Protein AF-A0A1V9XSF6-F1 (afdb_monomer)

Radius of gyration: 33.0 Å; Cα contacts (8 Å, |Δi|>4): 216; chains: 1; bounding box: 80×41×89 Å

pLDDT: mean 77.79, std 16.82, range [29.89, 94.94]

Foldseek 3Di:
DQPAPPPPPDDPDDDDPVVVVVVVLVCLLVVHDDPDDDPDPVVVVVSVVSNVVSVVVVVVVVVVVVVVVPPPPLQQCAQALLSVLVDDQAAEEEEVVDPVLVCLVPDPDPSSVSNNVSCVVPVVRYDNDPVRQVVVLLVESYKYKFFPVVLVVVCVVDVQKDWHHDFPDWAADDDDDPPPDPCPVVVVVVVVVCCVVVVDPPRNTRTITIMHTSCNSVDD

Organism: NCBI:txid418985

InterPro domains:
  IPR001320 Ionotropic glutamate receptor, C-terminal [PF00060] (15-156)
  IPR001320 Ionotropic glutamate receptor, C-terminal [SM00079] (23-203)
  IPR015683 Ionotropic glutamate receptor [PTHR18966] (18-201)

Sequence (220 aa):
MCVCVRCASLEMETSSFAGNSFWFTIVTLMHQGCDLNPKATSTRMVGTIWWFFTLILISSYTANLAAFLTVERMITPIESVEDLADQSKIAYGTLDSGSTMTFFRDSKLELYQKMWRYMKNRPNVFVSTYEEGVEKVLQGNYAFLMESTMLDYKVQRDCNLTAVGGLLDNKGYGIGTPIGSPWRDKLSLAILDLQEKGKCLANALSDSVILASSSTSIKL

Nearest PDB structures (foldseek):
  7tnl-assembly1_A  TM=7.523E-01  e=6.286E-16  Rattus norvegicus
  7tnn-assembly1_C  TM=7.239E-01  e=2.063E-15  Rattus norvegicus
  9b67-assembly1_D  TM=6.549E-01  e=4.598E-16  Rattus norvegicus
  9b64-assembly1_A 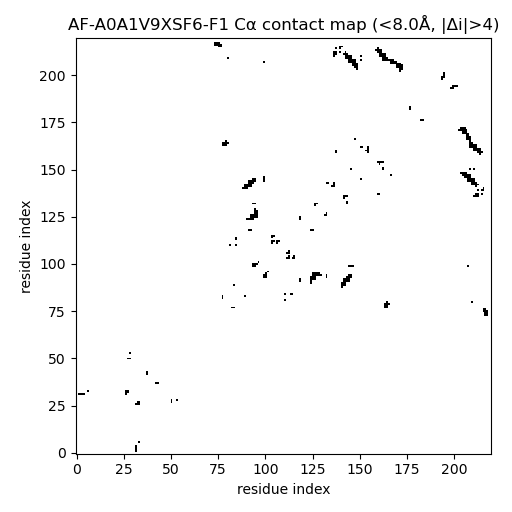 TM=5.970E-01  e=7.123E-16  Rattus norvegicus
  7oce-assembly1_C  TM=6.342E-01  e=4.952E-15  Rattus norvegicus

Mean predicted aligned error: 13.15 Å

Structure (mmCIF, N/CA/C/O backbone):
data_AF-A0A1V9XSF6-F1
#
_entry.id   AF-A0A1V9XSF6-F1
#
loop_
_atom_site.group_PDB
_atom_site.id
_atom_site.type_symbol
_atom_site.label_atom_id
_atom_site.label_alt_id
_atom_site.label_comp_id
_atom_site.label_asym_id
_atom_site.label_entity_id
_atom_site.label_seq_id
_atom_site.pdbx_PDB_ins_code
_atom_site.Cartn_x
_atom_site.Cartn_y
_atom_site.Cartn_z
_atom_site.occupancy
_atom_site.B_iso_or_equiv
_atom_site.auth_seq_id
_atom_site.auth_comp_id
_atom_site.auth_asym_id
_atom_site.auth_atom_id
_atom_site.pdbx_PDB_model_num
ATOM 1 N N . MET A 1 1 ? 22.949 21.170 -34.262 1.00 29.91 1 MET A N 1
ATOM 2 C CA . MET A 1 1 ? 24.372 21.305 -33.891 1.00 29.91 1 MET A CA 1
ATOM 3 C C . MET A 1 1 ? 25.142 20.282 -34.720 1.00 29.91 1 MET A C 1
ATOM 5 O O . MET A 1 1 ? 25.086 19.103 -34.407 1.00 29.91 1 MET A O 1
ATOM 9 N N . CYS A 1 2 ? 25.717 20.696 -35.856 1.00 29.89 2 CYS A N 1
ATOM 10 C CA . CYS A 1 2 ? 26.529 19.817 -36.705 1.00 29.89 2 CYS A CA 1
ATOM 11 C C . CYS A 1 2 ? 27.848 19.530 -35.990 1.00 29.89 2 CYS A C 1
ATOM 13 O O . CYS A 1 2 ? 28.664 20.437 -35.832 1.00 29.89 2 CYS A O 1
ATOM 15 N N . VAL A 1 3 ? 28.071 18.285 -35.574 1.00 33.38 3 VAL A N 1
ATOM 16 C CA . VAL A 1 3 ? 29.410 17.840 -35.186 1.00 33.38 3 VAL A CA 1
ATOM 17 C C . VAL A 1 3 ? 30.174 17.592 -36.482 1.00 33.38 3 VAL A C 1
ATOM 19 O O . VAL A 1 3 ? 30.067 16.536 -37.097 1.00 33.38 3 VAL A O 1
ATOM 22 N N . CYS A 1 4 ? 30.890 18.619 -36.935 1.00 35.19 4 CYS A N 1
ATOM 23 C CA . CYS A 1 4 ? 31.823 18.516 -38.045 1.00 35.19 4 CYS A CA 1
ATOM 24 C C . CYS A 1 4 ? 33.079 17.804 -37.528 1.00 35.19 4 CYS A C 1
ATOM 26 O O . CYS A 1 4 ? 34.010 18.442 -37.032 1.00 35.19 4 CYS A O 1
ATOM 28 N N . VAL A 1 5 ? 33.089 16.469 -37.584 1.00 43.38 5 VAL A N 1
ATOM 29 C CA . VAL A 1 5 ? 34.351 15.730 -37.527 1.00 43.38 5 VAL A CA 1
ATOM 30 C C . VAL A 1 5 ? 35.032 16.008 -38.855 1.00 43.38 5 VAL A C 1
ATOM 32 O O . VAL A 1 5 ? 34.626 15.513 -39.902 1.00 43.38 5 VAL A O 1
ATOM 35 N N . ARG A 1 6 ? 36.027 16.891 -38.804 1.00 38.62 6 ARG A N 1
ATOM 36 C CA . ARG A 1 6 ? 36.956 17.171 -39.896 1.00 38.62 6 ARG A CA 1
ATOM 37 C C . ARG A 1 6 ? 37.383 15.824 -40.478 1.00 38.62 6 ARG A C 1
ATOM 39 O O . ARG A 1 6 ? 37.981 15.030 -39.754 1.00 38.62 6 ARG A O 1
ATOM 46 N N . CYS A 1 7 ? 37.041 15.560 -41.740 1.00 40.44 7 CYS A N 1
ATOM 47 C CA . CYS A 1 7 ? 37.574 14.420 -42.472 1.00 40.44 7 CYS A CA 1
ATOM 48 C C . CYS A 1 7 ? 39.092 14.589 -42.447 1.00 40.44 7 CYS A C 1
ATOM 50 O O . CYS A 1 7 ? 39.632 15.469 -43.120 1.00 40.44 7 CYS A O 1
ATOM 52 N N . ALA A 1 8 ? 39.753 13.854 -41.553 1.00 37.59 8 ALA A N 1
ATOM 53 C CA . ALA A 1 8 ? 41.194 13.849 -41.468 1.00 37.59 8 ALA A CA 1
ATOM 54 C C . ALA A 1 8 ? 41.695 13.431 -42.845 1.00 37.59 8 ALA A C 1
ATOM 56 O O . ALA A 1 8 ? 41.287 12.395 -43.372 1.00 37.59 8 ALA A O 1
ATOM 57 N N . SER A 1 9 ? 42.513 14.296 -43.435 1.00 41.03 9 SER A N 1
ATOM 58 C CA . SER A 1 9 ? 43.369 13.993 -44.566 1.00 41.03 9 SER A CA 1
ATOM 59 C C . SER A 1 9 ? 44.067 12.669 -44.273 1.00 41.03 9 SER A C 1
ATOM 61 O O . SER A 1 9 ? 44.973 12.629 -43.446 1.00 41.03 9 SER A O 1
ATOM 63 N N . LEU A 1 10 ? 43.604 11.583 -44.876 1.00 37.44 10 LEU A N 1
ATOM 64 C CA . LEU A 1 10 ? 44.277 10.300 -44.802 1.00 37.44 10 LEU A CA 1
ATOM 65 C C . LEU A 1 10 ? 44.325 9.757 -46.213 1.00 37.44 10 LEU A C 1
ATOM 67 O O . LEU A 1 10 ? 43.308 9.663 -46.904 1.00 37.44 10 LEU A O 1
ATOM 71 N N . GLU A 1 11 ? 45.566 9.579 -46.645 1.00 32.34 11 GLU A N 1
ATOM 72 C CA . GLU A 1 11 ? 45.968 9.262 -47.991 1.00 32.34 11 GLU A CA 1
ATOM 73 C C . GLU A 1 11 ? 45.163 8.126 -48.621 1.00 32.34 11 GLU A C 1
ATOM 75 O O . GLU A 1 11 ? 44.694 7.186 -47.979 1.00 32.34 11 GLU A O 1
ATOM 80 N N . MET A 1 12 ? 45.064 8.225 -49.945 1.00 44.88 12 MET A N 1
ATOM 81 C CA . MET A 1 12 ? 44.781 7.105 -50.825 1.00 44.88 12 MET A CA 1
ATOM 82 C C . MET A 1 12 ? 45.788 5.973 -50.563 1.00 44.88 12 MET A C 1
ATOM 84 O O . MET A 1 12 ? 46.821 5.910 -51.221 1.00 44.88 12 MET A O 1
ATOM 88 N N . GLU A 1 13 ? 45.473 5.048 -49.661 1.00 38.19 13 GLU A N 1
ATOM 89 C CA . GLU A 1 13 ? 46.094 3.725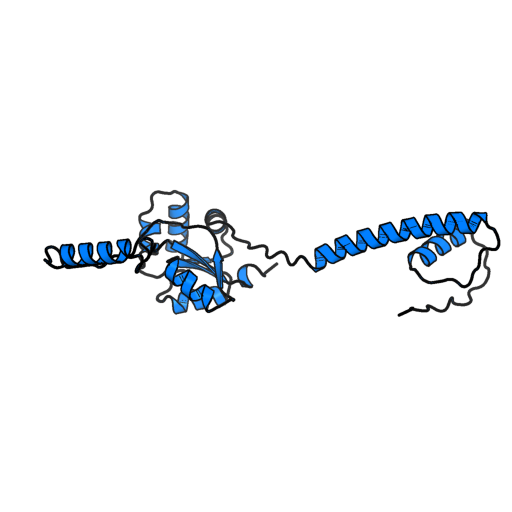 -49.646 1.00 38.19 13 GLU A CA 1
ATOM 90 C C . GLU A 1 13 ? 45.041 2.663 -49.964 1.00 38.19 13 GLU A C 1
ATOM 92 O O . GLU A 1 13 ? 44.026 2.470 -49.293 1.00 38.19 13 GLU A O 1
ATOM 97 N N . THR A 1 14 ? 45.258 2.019 -51.104 1.00 49.53 14 THR A N 1
ATOM 98 C CA . THR A 1 14 ? 44.394 1.028 -51.730 1.00 49.53 14 THR A CA 1
ATOM 99 C C . THR A 1 14 ? 44.189 -0.195 -50.837 1.00 49.53 14 THR A C 1
ATOM 101 O O . THR A 1 14 ? 45.082 -1.029 -50.717 1.00 49.53 14 THR A O 1
ATOM 104 N N . SER A 1 15 ? 42.980 -0.370 -50.300 1.00 44.34 15 SER A N 1
ATOM 105 C CA . SER A 1 15 ? 42.538 -1.643 -49.722 1.00 44.34 15 SER A CA 1
ATOM 106 C C . SER A 1 15 ? 41.046 -1.873 -49.995 1.00 44.34 15 SER A C 1
ATOM 108 O O . SER A 1 15 ? 40.173 -1.563 -49.192 1.00 44.34 15 SER A O 1
ATOM 110 N N . SER A 1 16 ? 40.760 -2.427 -51.180 1.00 48.53 16 SER A N 1
ATOM 111 C CA . SER A 1 16 ? 39.448 -2.878 -51.682 1.00 48.53 16 SER A CA 1
ATOM 112 C C . SER A 1 16 ? 38.343 -1.809 -51.850 1.00 48.53 16 SER A C 1
ATOM 114 O O . SER A 1 16 ? 37.966 -1.083 -50.936 1.00 48.53 16 SER A O 1
ATOM 116 N N . PHE A 1 17 ? 37.719 -1.775 -53.033 1.00 55.84 17 PHE A N 1
ATOM 117 C CA . PHE A 1 17 ? 36.487 -1.013 -53.319 1.00 55.84 17 PHE A CA 1
ATOM 118 C C . PHE A 1 17 ? 35.372 -1.238 -52.267 1.00 55.84 17 PHE A C 1
ATOM 120 O O . PHE A 1 17 ? 34.559 -0.348 -52.004 1.00 55.84 17 PHE A O 1
ATOM 127 N N . ALA A 1 18 ? 35.375 -2.411 -51.622 1.00 57.09 18 ALA A N 1
ATOM 128 C CA . ALA A 1 18 ? 34.448 -2.796 -50.563 1.00 57.09 18 ALA A CA 1
ATOM 129 C C . ALA A 1 18 ? 34.639 -2.003 -49.256 1.00 57.09 18 ALA A C 1
ATOM 131 O O . ALA A 1 18 ? 33.645 -1.569 -48.677 1.00 57.09 18 ALA A O 1
ATOM 132 N N . GLY A 1 19 ? 35.880 -1.757 -48.815 1.00 69.38 19 GLY A N 1
ATOM 133 C CA . GLY A 1 19 ? 36.158 -1.004 -47.583 1.00 69.38 19 GLY A CA 1
ATOM 134 C C . GLY A 1 19 ? 35.695 0.451 -47.670 1.00 69.38 19 GLY A C 1
ATOM 135 O O . GLY A 1 19 ? 35.037 0.958 -46.764 1.00 69.38 19 GLY A O 1
ATOM 136 N N . ASN A 1 20 ? 35.930 1.083 -48.822 1.00 66.19 20 ASN A N 1
ATOM 137 C CA . ASN A 1 20 ? 35.486 2.453 -49.094 1.00 66.19 20 ASN A CA 1
ATOM 138 C C . ASN A 1 20 ? 33.957 2.566 -49.194 1.00 66.19 20 ASN A C 1
ATOM 140 O O . ASN A 1 20 ? 33.376 3.541 -48.720 1.00 66.19 20 ASN A O 1
ATOM 144 N N . SER A 1 21 ? 33.294 1.558 -49.769 1.00 66.94 21 SER A N 1
ATOM 145 C CA . SER A 1 21 ? 31.829 1.514 -49.846 1.00 66.94 21 SER A CA 1
ATOM 146 C C . SER A 1 21 ? 31.198 1.307 -48.465 1.00 66.94 21 SER A C 1
ATOM 148 O O . SER A 1 21 ? 30.249 2.001 -48.120 1.00 66.94 21 SER A O 1
ATOM 150 N N . PHE A 1 22 ? 31.761 0.414 -47.644 1.00 72.38 22 PHE A N 1
ATOM 151 C CA . PHE A 1 22 ? 31.313 0.172 -46.270 1.00 72.38 22 PHE A CA 1
ATOM 152 C C . PHE A 1 22 ? 31.494 1.406 -45.378 1.00 72.38 22 PHE A C 1
ATOM 154 O O . PHE A 1 22 ? 30.581 1.790 -44.647 1.00 72.38 22 PHE A O 1
ATOM 161 N N . TRP A 1 23 ? 32.641 2.078 -45.494 1.00 72.31 23 TRP A N 1
ATOM 162 C CA . TRP A 1 23 ? 32.902 3.327 -44.784 1.00 72.31 23 TRP A CA 1
ATOM 163 C C . TRP A 1 23 ? 31.927 4.436 -45.201 1.00 72.31 23 TRP A C 1
ATOM 165 O O . TRP A 1 23 ? 31.367 5.118 -44.346 1.00 72.31 23 TRP A O 1
ATOM 175 N N . PHE A 1 24 ? 31.628 4.562 -46.499 1.00 69.00 24 PHE A N 1
ATOM 176 C CA . PHE A 1 24 ? 30.609 5.490 -46.999 1.00 69.00 24 PHE A CA 1
ATOM 177 C C . PHE A 1 24 ? 29.207 5.179 -46.439 1.00 69.00 24 PHE A C 1
ATOM 179 O O . PHE A 1 24 ? 28.470 6.089 -46.051 1.00 69.00 24 PHE A O 1
ATOM 186 N N . THR A 1 25 ? 28.840 3.901 -46.315 1.00 68.50 25 THR A N 1
ATOM 187 C CA . THR A 1 25 ? 27.585 3.470 -45.681 1.00 68.50 25 THR A CA 1
ATOM 188 C C . THR A 1 25 ? 27.524 3.838 -44.192 1.00 68.50 25 THR A C 1
ATOM 190 O O . THR A 1 25 ? 26.481 4.287 -43.722 1.00 68.50 25 THR A O 1
ATOM 193 N N . ILE A 1 26 ? 28.633 3.722 -43.454 1.00 70.81 26 ILE A N 1
ATOM 194 C CA . ILE A 1 26 ? 28.715 4.113 -42.035 1.00 70.81 26 ILE A CA 1
ATOM 195 C C . ILE A 1 26 ? 28.652 5.640 -41.865 1.00 70.81 26 ILE A C 1
ATOM 197 O O . ILE A 1 26 ? 27.918 6.131 -41.011 1.00 70.81 26 ILE A O 1
ATOM 201 N N . VAL A 1 27 ? 29.365 6.408 -42.694 1.00 66.50 27 VAL A N 1
ATOM 202 C CA . VAL A 1 27 ? 29.376 7.883 -42.630 1.00 66.50 27 VAL A CA 1
ATOM 203 C C . VAL A 1 27 ? 27.997 8.467 -42.968 1.00 66.50 27 VAL A C 1
ATOM 205 O O . VAL A 1 27 ? 27.504 9.345 -42.258 1.00 66.50 27 VAL A O 1
ATOM 208 N N . THR A 1 28 ? 27.325 7.926 -43.993 1.00 67.75 28 THR A N 1
ATOM 209 C CA . THR A 1 28 ? 25.944 8.312 -44.342 1.00 67.75 28 THR A CA 1
ATOM 210 C C . THR A 1 28 ? 24.928 7.905 -43.271 1.00 67.75 28 THR A C 1
ATOM 212 O O . THR A 1 28 ? 23.971 8.643 -43.039 1.00 67.75 28 THR A O 1
ATOM 215 N N . LEU A 1 29 ? 25.152 6.784 -42.572 1.00 66.06 29 LEU A N 1
ATOM 216 C CA . LEU A 1 29 ? 24.347 6.364 -41.420 1.00 66.06 29 LEU A CA 1
ATOM 217 C C . LEU A 1 29 ? 24.494 7.325 -40.227 1.00 66.06 29 LEU A C 1
ATOM 219 O O . LEU A 1 29 ? 23.507 7.611 -39.556 1.00 66.06 29 LEU A O 1
ATOM 223 N N . MET A 1 30 ? 25.691 7.870 -39.980 1.00 66.12 30 MET A N 1
ATOM 224 C CA . MET A 1 30 ? 25.935 8.819 -38.882 1.00 66.12 30 MET A CA 1
ATOM 225 C C . MET A 1 30 ? 25.460 10.257 -39.171 1.00 66.12 30 MET A C 1
ATOM 227 O O . MET A 1 30 ? 25.740 11.153 -38.375 1.00 66.12 30 MET A O 1
ATOM 231 N N . HIS A 1 31 ? 24.752 10.506 -40.284 1.00 63.50 31 HIS A N 1
ATOM 232 C CA . HIS A 1 31 ? 24.339 11.849 -40.730 1.00 63.50 31 HIS A CA 1
ATOM 233 C C . HIS A 1 31 ? 25.489 12.877 -40.781 1.00 63.50 31 HIS A C 1
ATOM 235 O O . HIS A 1 31 ? 25.263 14.089 -40.763 1.00 63.50 31 HIS A O 1
ATOM 241 N N . GLN A 1 32 ? 26.735 12.412 -40.874 1.00 60.50 32 GLN A N 1
ATOM 242 C CA . GLN A 1 32 ? 27.887 13.274 -41.078 1.00 60.50 32 GLN A CA 1
ATOM 243 C C . GLN A 1 32 ? 28.021 13.483 -42.584 1.00 60.50 32 GLN A C 1
ATOM 245 O O . GLN A 1 32 ? 28.304 12.554 -43.338 1.00 60.50 32 GLN A O 1
ATOM 250 N N . GLY A 1 33 ? 27.717 14.698 -43.042 1.00 57.62 33 GLY A N 1
ATOM 251 C CA . GLY A 1 33 ? 27.857 15.056 -44.450 1.00 57.62 33 GLY A CA 1
ATOM 252 C C . GLY A 1 33 ? 29.311 14.898 -44.897 1.00 57.62 33 GLY A C 1
ATOM 253 O O . GLY A 1 33 ? 30.220 15.362 -44.217 1.00 57.62 33 GLY A O 1
ATOM 254 N N . CYS A 1 34 ? 29.523 14.243 -46.036 1.00 57.22 34 CYS A N 1
ATOM 255 C CA . CYS A 1 34 ? 30.822 14.165 -46.698 1.00 57.22 34 CYS A CA 1
ATOM 256 C C . CYS A 1 34 ? 30.778 15.088 -47.925 1.00 57.22 34 CYS A C 1
ATOM 258 O O . CYS A 1 34 ? 29.818 15.021 -48.692 1.00 57.22 34 CYS A O 1
ATOM 260 N N . ASP A 1 35 ? 31.808 15.905 -48.155 1.00 55.38 35 ASP A N 1
ATOM 261 C CA . ASP A 1 35 ? 31.915 16.830 -49.305 1.00 55.38 35 ASP A CA 1
ATOM 262 C C . ASP A 1 35 ? 32.176 16.114 -50.656 1.00 55.38 35 ASP A C 1
ATOM 264 O O . ASP A 1 35 ? 32.898 16.599 -51.527 1.00 55.38 35 ASP A O 1
ATOM 268 N N . LEU A 1 36 ? 31.602 14.925 -50.858 1.00 55.38 36 LEU A N 1
ATOM 269 C CA . LEU A 1 36 ? 31.751 14.115 -52.066 1.00 55.38 36 LEU A CA 1
ATOM 270 C C . LEU A 1 36 ? 30.419 14.082 -52.823 1.00 55.38 36 LEU A C 1
ATOM 272 O O . LEU A 1 36 ? 29.51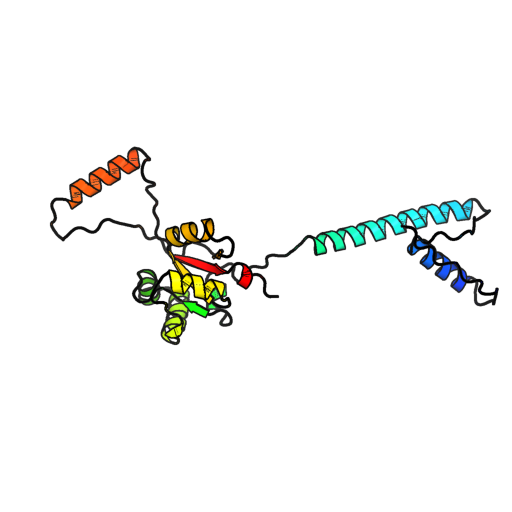4 13.322 -52.491 1.00 55.38 36 LEU A O 1
ATOM 276 N N . ASN A 1 37 ? 30.295 14.916 -53.859 1.00 57.94 37 ASN A N 1
ATOM 277 C CA . ASN A 1 37 ? 29.103 14.977 -54.708 1.00 57.94 37 ASN A CA 1
ATOM 278 C C . ASN A 1 37 ? 29.173 13.902 -55.815 1.00 57.94 37 ASN A C 1
ATOM 280 O O . ASN A 1 37 ? 29.989 14.037 -56.736 1.00 57.94 37 ASN A O 1
ATOM 284 N N . PRO A 1 38 ? 28.343 12.839 -55.781 1.00 59.84 38 PRO A N 1
ATOM 285 C CA . PRO A 1 38 ? 28.331 11.837 -56.839 1.00 59.84 38 PRO A CA 1
ATOM 286 C C . PRO A 1 38 ? 27.875 12.470 -58.163 1.00 59.84 38 PRO A C 1
ATOM 288 O O . PRO A 1 38 ? 26.772 13.015 -58.280 1.00 59.84 38 PRO A O 1
ATOM 291 N N . LYS A 1 39 ? 28.746 12.387 -59.178 1.00 60.97 39 LYS A N 1
ATOM 292 C CA . LYS A 1 39 ? 28.519 12.959 -60.518 1.00 60.97 39 LYS A CA 1
ATOM 293 C C . LYS A 1 39 ? 27.470 12.192 -61.340 1.00 60.97 39 LYS A C 1
ATOM 295 O O . LYS A 1 39 ? 26.873 12.778 -62.234 1.00 60.97 39 LYS A O 1
ATOM 300 N N . ALA A 1 40 ? 27.238 10.909 -61.049 1.00 73.75 40 ALA A N 1
ATOM 301 C CA . ALA A 1 40 ? 26.326 10.043 -61.801 1.00 73.75 40 ALA A CA 1
ATOM 302 C C . ALA A 1 40 ? 24.897 10.032 -61.221 1.00 73.75 40 ALA A C 1
ATOM 304 O O . ALA A 1 40 ? 24.702 9.897 -60.012 1.00 73.75 40 ALA A O 1
ATOM 305 N N . THR A 1 41 ? 23.886 10.114 -62.095 1.00 71.31 41 THR A N 1
ATOM 306 C CA . THR A 1 41 ? 22.458 10.144 -61.718 1.00 71.31 41 THR A CA 1
ATOM 307 C C . THR A 1 41 ? 21.990 8.857 -61.027 1.00 71.31 41 THR A C 1
ATOM 309 O O . THR A 1 41 ? 21.181 8.917 -60.104 1.00 71.31 41 THR A O 1
ATOM 312 N N . SER A 1 42 ? 22.527 7.695 -61.410 1.00 76.62 42 SER A N 1
ATOM 313 C CA . SER A 1 42 ? 22.193 6.395 -60.804 1.00 76.62 42 SER A CA 1
ATOM 314 C C . SER A 1 42 ? 22.617 6.303 -59.334 1.00 76.62 42 SER A C 1
ATOM 316 O O . SER A 1 42 ? 21.847 5.839 -58.496 1.00 76.62 42 SER A O 1
ATOM 318 N N . THR A 1 43 ? 23.800 6.821 -58.989 1.00 72.50 43 THR A N 1
ATOM 319 C CA . THR A 1 43 ? 24.315 6.846 -57.610 1.00 72.50 43 THR A CA 1
ATOM 320 C C . THR A 1 43 ? 23.486 7.763 -56.705 1.00 72.50 43 THR A C 1
ATOM 322 O O . THR A 1 43 ? 23.336 7.478 -55.519 1.00 72.50 43 THR A O 1
ATOM 325 N N . ARG A 1 44 ? 22.881 8.824 -57.262 1.00 78.00 44 ARG A N 1
ATOM 326 C CA . ARG A 1 44 ? 21.958 9.706 -56.526 1.00 78.00 44 ARG A CA 1
ATOM 327 C C . ARG A 1 44 ? 20.660 8.992 -56.146 1.00 78.00 44 ARG A C 1
ATOM 329 O O . ARG A 1 44 ? 20.241 9.105 -55.002 1.00 78.00 44 ARG A O 1
ATOM 336 N N . MET A 1 45 ? 20.071 8.218 -57.062 1.00 82.06 45 MET A N 1
ATOM 337 C CA . MET A 1 45 ? 18.834 7.462 -56.802 1.00 82.06 45 MET A CA 1
ATOM 338 C C . MET A 1 45 ? 19.028 6.402 -55.707 1.00 82.06 45 MET A C 1
ATOM 340 O O . MET A 1 45 ? 18.229 6.310 -54.774 1.00 82.06 45 MET A O 1
ATOM 344 N N . VAL A 1 46 ? 20.132 5.648 -55.767 1.00 82.06 46 VAL A N 1
ATOM 345 C CA . VAL A 1 46 ? 20.477 4.658 -54.731 1.00 82.06 46 VAL A CA 1
ATOM 346 C C . VAL A 1 46 ? 20.741 5.343 -53.387 1.00 82.06 46 VAL A C 1
ATOM 348 O O . VAL A 1 46 ? 20.247 4.878 -52.363 1.00 82.06 46 VAL A O 1
ATOM 351 N N . GLY A 1 47 ? 21.437 6.486 -53.388 1.00 77.06 47 GLY A N 1
ATOM 352 C CA . GLY A 1 47 ? 21.674 7.286 -52.186 1.00 77.06 47 GLY A CA 1
ATOM 353 C C . GLY A 1 47 ? 20.386 7.790 -51.532 1.00 77.06 47 GLY A C 1
ATOM 354 O O . GLY A 1 47 ? 20.261 7.715 -50.316 1.00 77.06 47 GLY A O 1
ATOM 355 N N . THR A 1 48 ? 19.396 8.235 -52.314 1.00 79.81 48 THR A N 1
ATOM 356 C CA . THR A 1 48 ? 18.104 8.691 -51.773 1.00 79.81 48 THR A CA 1
ATOM 357 C C . THR A 1 48 ? 17.268 7.562 -51.177 1.00 79.81 48 THR A C 1
ATOM 359 O O . THR A 1 48 ? 16.673 7.746 -50.118 1.00 79.81 48 THR A O 1
ATOM 362 N N . ILE A 1 49 ? 17.248 6.385 -51.814 1.00 86.62 49 ILE A N 1
ATOM 363 C CA . ILE A 1 49 ? 16.525 5.210 -51.298 1.00 86.62 49 ILE A CA 1
ATOM 364 C C . ILE A 1 49 ? 17.195 4.710 -50.014 1.00 86.62 49 ILE A C 1
ATOM 366 O O . ILE A 1 49 ? 16.516 4.424 -49.030 1.00 86.62 49 ILE A O 1
ATOM 370 N N . TRP A 1 50 ? 18.530 4.661 -50.007 1.00 80.94 50 TRP A N 1
ATOM 371 C CA . TRP A 1 50 ? 19.316 4.317 -48.827 1.00 80.94 50 TRP A CA 1
ATOM 372 C C . TRP A 1 50 ? 19.074 5.300 -47.678 1.00 80.94 50 TRP A C 1
ATOM 374 O O . TRP A 1 50 ? 18.811 4.878 -46.556 1.00 80.94 50 TRP A O 1
ATOM 384 N N . TRP A 1 51 ? 19.084 6.603 -47.963 1.00 81.69 51 TRP A N 1
ATOM 385 C CA . TRP A 1 51 ? 18.830 7.643 -46.967 1.00 81.69 51 TRP A CA 1
ATOM 386 C C . TRP A 1 51 ? 17.411 7.566 -46.391 1.00 81.69 51 TRP A C 1
ATOM 388 O O . TRP A 1 51 ? 17.208 7.729 -45.192 1.00 81.69 51 TRP A O 1
ATOM 398 N N . PHE A 1 52 ? 16.418 7.246 -47.220 1.00 85.19 52 PHE A N 1
ATOM 399 C CA . PHE A 1 52 ? 15.054 7.024 -46.747 1.00 85.19 52 PHE A CA 1
ATOM 400 C C . PHE A 1 52 ? 14.954 5.795 -45.828 1.00 85.19 52 PHE A C 1
ATOM 402 O O . PHE A 1 52 ? 14.302 5.846 -44.786 1.00 85.19 52 PHE A O 1
ATOM 409 N N . PHE A 1 53 ? 15.650 4.708 -46.169 1.00 87.56 53 PHE A N 1
ATOM 410 C CA . PHE A 1 53 ? 15.717 3.510 -45.334 1.00 87.56 53 PHE A CA 1
ATOM 411 C C . PHE A 1 53 ? 16.385 3.784 -43.976 1.00 87.56 53 PHE A C 1
ATOM 413 O O . PHE A 1 53 ? 15.844 3.403 -42.936 1.00 87.56 53 PHE A O 1
ATOM 420 N N . THR A 1 54 ? 17.523 4.487 -43.960 1.00 84.31 54 THR A N 1
ATOM 421 C CA . THR A 1 54 ? 18.218 4.828 -42.710 1.00 84.31 54 THR A CA 1
ATOM 422 C C . THR A 1 54 ? 17.398 5.776 -41.838 1.00 84.31 54 THR A C 1
ATOM 424 O O . THR A 1 54 ? 17.374 5.599 -40.621 1.00 84.31 54 THR A O 1
ATOM 427 N N . LEU A 1 55 ? 16.660 6.723 -42.429 1.00 84.50 55 LEU A N 1
ATOM 428 C CA . LEU A 1 55 ? 15.739 7.588 -41.689 1.00 84.50 55 LEU A CA 1
ATOM 429 C C . LEU A 1 55 ? 14.637 6.803 -40.971 1.00 84.50 55 LEU A C 1
ATOM 431 O O . LEU A 1 55 ? 14.373 7.071 -39.799 1.00 84.50 55 LEU A O 1
ATOM 435 N N . ILE A 1 56 ? 14.018 5.819 -41.630 1.00 91.88 56 ILE A N 1
ATOM 436 C CA . ILE A 1 56 ? 12.982 4.973 -41.011 1.00 91.88 56 ILE A CA 1
ATOM 437 C C . ILE A 1 56 ? 13.576 4.141 -39.866 1.00 91.88 56 ILE A C 1
ATOM 439 O O . ILE A 1 56 ? 12.977 4.028 -38.791 1.00 91.88 56 ILE A O 1
ATOM 443 N N . LEU A 1 57 ? 14.774 3.587 -40.063 1.00 89.62 57 LEU A N 1
ATOM 444 C CA . LEU A 1 57 ? 15.459 2.787 -39.050 1.00 89.62 57 LEU A CA 1
ATOM 445 C C . LEU A 1 57 ? 15.809 3.625 -37.812 1.00 89.62 57 LEU A C 1
ATOM 447 O O . LEU A 1 57 ? 15.490 3.231 -36.691 1.00 89.62 57 LEU A O 1
ATOM 451 N N . ILE A 1 58 ? 16.393 4.810 -38.000 1.00 87.94 58 ILE A N 1
ATOM 452 C CA . ILE A 1 58 ? 16.722 5.717 -36.893 1.00 87.94 58 ILE A CA 1
ATOM 453 C C . ILE A 1 58 ? 15.442 6.218 -36.216 1.00 87.94 58 ILE A C 1
ATOM 455 O O . ILE A 1 58 ? 15.385 6.263 -34.991 1.00 87.94 58 ILE A O 1
ATOM 459 N N . SER A 1 59 ? 14.396 6.555 -36.973 1.00 90.69 59 SER A N 1
ATOM 460 C CA . SER A 1 59 ? 13.119 7.016 -36.415 1.00 90.69 59 SER A CA 1
ATOM 461 C C . SER A 1 59 ? 12.446 5.947 -35.549 1.00 90.69 59 SER A C 1
ATOM 463 O O . SER A 1 59 ? 12.051 6.239 -34.426 1.00 90.69 59 SER A O 1
ATOM 465 N N . SER A 1 60 ? 12.379 4.695 -36.008 1.00 94.56 60 SER A N 1
ATOM 466 C CA . SER A 1 60 ? 11.804 3.596 -35.215 1.00 94.56 60 SER A CA 1
ATOM 467 C C . SER A 1 60 ? 12.642 3.262 -33.974 1.00 94.56 60 SER A C 1
ATOM 469 O O . SER A 1 60 ? 12.088 3.058 -32.894 1.00 94.56 60 SER A O 1
ATOM 471 N N . TYR A 1 61 ? 13.974 3.279 -34.089 1.00 92.06 61 TYR A N 1
ATOM 472 C CA . TYR A 1 61 ? 14.868 3.080 -32.949 1.00 92.06 61 TYR A CA 1
ATOM 473 C C . TYR A 1 61 ? 14.745 4.210 -31.918 1.00 92.06 61 TYR A C 1
ATOM 475 O O . TYR A 1 61 ? 14.586 3.949 -30.727 1.00 92.06 61 TYR A O 1
ATOM 483 N N . THR A 1 62 ? 14.763 5.467 -32.372 1.00 91.06 62 THR A N 1
ATOM 484 C CA . THR A 1 62 ? 14.602 6.641 -31.500 1.00 91.06 62 THR A CA 1
ATOM 485 C C . THR A 1 62 ? 13.214 6.695 -30.870 1.00 91.06 62 THR A C 1
ATOM 487 O O . THR A 1 62 ? 13.121 7.057 -29.704 1.00 91.06 62 THR A O 1
ATOM 490 N N . ALA A 1 63 ? 12.157 6.268 -31.570 1.00 89.44 63 ALA A N 1
ATOM 491 C CA . ALA A 1 63 ? 10.807 6.166 -31.018 1.00 89.44 63 ALA A CA 1
ATOM 492 C C . ALA A 1 63 ? 10.704 5.102 -29.915 1.00 89.44 63 ALA A C 1
ATOM 494 O O . ALA A 1 63 ? 10.161 5.385 -28.851 1.00 89.44 63 ALA A O 1
ATOM 495 N N . ASN A 1 64 ? 11.266 3.907 -30.123 1.00 90.44 64 ASN A N 1
ATOM 496 C CA . ASN A 1 64 ? 11.269 2.852 -29.105 1.00 90.44 64 ASN A CA 1
ATOM 497 C C . ASN A 1 64 ? 12.117 3.234 -27.884 1.00 90.44 64 ASN A C 1
ATOM 499 O O . ASN A 1 64 ? 11.713 2.989 -26.748 1.00 90.44 64 ASN A O 1
ATOM 503 N N . LEU A 1 65 ? 13.271 3.868 -28.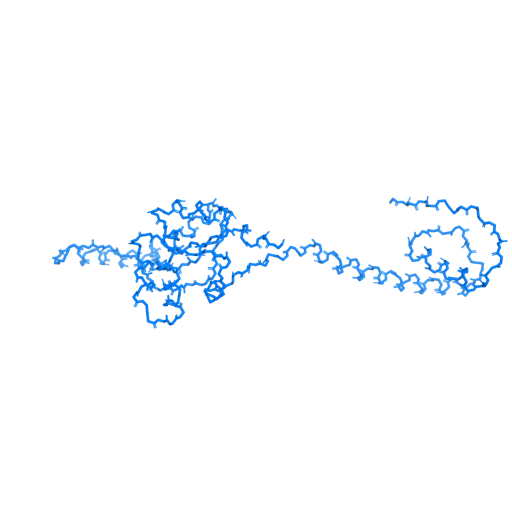108 1.00 88.56 65 LEU A N 1
ATOM 504 C CA . LEU A 1 65 ? 14.115 4.380 -27.031 1.00 88.56 65 LEU A CA 1
ATOM 505 C C . LEU A 1 65 ? 13.421 5.512 -26.264 1.00 88.56 65 LEU A C 1
ATOM 507 O O . LEU A 1 65 ? 13.431 5.500 -25.039 1.00 88.56 65 LEU A O 1
ATOM 511 N N . ALA A 1 66 ? 12.799 6.468 -26.961 1.00 87.44 66 ALA A N 1
ATOM 512 C CA . ALA A 1 66 ? 12.038 7.545 -26.334 1.00 87.44 66 ALA A CA 1
ATOM 513 C C . ALA A 1 66 ? 10.866 6.987 -25.524 1.00 87.44 66 ALA A C 1
ATOM 515 O O . ALA A 1 66 ? 10.705 7.377 -24.375 1.00 87.44 66 ALA A O 1
ATOM 516 N N . ALA A 1 67 ? 10.121 6.021 -26.073 1.00 85.69 67 ALA A N 1
ATOM 517 C CA . ALA A 1 67 ? 9.058 5.331 -25.353 1.00 85.69 67 ALA A CA 1
ATOM 518 C C . ALA A 1 67 ? 9.588 4.678 -24.071 1.00 85.69 67 ALA A C 1
ATOM 520 O O . ALA A 1 67 ? 8.977 4.831 -23.021 1.00 85.69 67 ALA A O 1
ATOM 521 N N . PHE A 1 68 ? 10.750 4.022 -24.118 1.00 81.25 68 PHE A N 1
ATOM 522 C CA . PHE A 1 68 ? 11.376 3.461 -22.921 1.00 81.25 68 PHE A CA 1
ATOM 523 C C . PHE A 1 68 ? 11.791 4.540 -21.908 1.00 81.25 68 PHE A C 1
ATOM 525 O O . PHE A 1 68 ? 11.511 4.394 -20.726 1.00 81.25 68 PHE A O 1
ATOM 532 N N . LEU A 1 69 ? 12.407 5.636 -22.361 1.00 82.62 69 LEU A N 1
ATOM 533 C CA . LEU A 1 69 ? 12.856 6.733 -21.494 1.00 82.62 69 LEU A CA 1
ATOM 534 C C . LEU A 1 69 ? 11.703 7.526 -20.867 1.00 82.62 69 LEU A C 1
ATOM 536 O O . LEU A 1 69 ? 11.871 8.084 -19.790 1.00 82.62 69 LEU A O 1
ATOM 540 N N . THR A 1 70 ? 10.546 7.594 -21.528 1.00 80.81 70 THR A N 1
ATOM 541 C CA . THR A 1 70 ? 9.336 8.220 -20.970 1.00 80.81 70 THR A CA 1
ATOM 542 C C . THR A 1 70 ? 8.522 7.267 -20.107 1.00 80.81 70 THR A C 1
ATOM 544 O O . THR A 1 70 ? 7.675 7.707 -19.335 1.00 80.81 70 THR A O 1
ATOM 547 N N . VAL A 1 71 ? 8.739 5.958 -20.251 1.00 74.12 71 VAL A N 1
ATOM 548 C CA . VAL A 1 71 ? 8.075 4.950 -19.433 1.00 74.12 71 VAL A CA 1
ATOM 549 C C . VAL A 1 71 ? 8.899 4.761 -18.165 1.00 74.12 71 VAL A C 1
ATOM 551 O O . VAL A 1 71 ? 9.679 3.824 -18.011 1.00 74.12 71 VAL A O 1
ATOM 554 N N . GLU A 1 72 ? 8.666 5.645 -17.204 1.00 62.41 72 GLU A N 1
ATOM 555 C CA . GLU A 1 72 ? 8.848 5.290 -15.804 1.00 62.41 72 GLU A CA 1
ATOM 556 C C . GLU A 1 72 ? 7.776 4.245 -15.485 1.00 62.41 72 GLU A C 1
ATOM 558 O O . GLU A 1 72 ? 6.618 4.572 -15.217 1.00 62.41 72 GLU A O 1
ATOM 563 N N . ARG A 1 73 ? 8.107 2.951 -15.593 1.00 53.69 73 ARG A N 1
ATOM 564 C CA . ARG A 1 73 ? 7.194 1.938 -15.064 1.00 53.69 73 ARG A CA 1
ATOM 565 C C . ARG A 1 73 ? 7.163 2.129 -13.553 1.00 53.69 73 ARG A C 1
ATOM 567 O O . ARG A 1 73 ? 8.091 1.712 -12.866 1.00 53.69 73 ARG A O 1
ATOM 574 N N . MET A 1 74 ? 6.090 2.726 -13.045 1.00 54.09 74 MET A N 1
ATOM 575 C CA . MET A 1 74 ? 5.689 2.575 -11.650 1.00 54.09 74 MET A CA 1
ATOM 576 C C . MET A 1 74 ? 5.279 1.113 -11.461 1.00 54.09 74 MET A C 1
ATOM 578 O O . MET A 1 74 ? 4.098 0.781 -11.489 1.00 54.09 74 MET A O 1
ATOM 582 N N . ILE A 1 75 ? 6.258 0.209 -11.383 1.00 56.19 75 ILE A N 1
ATOM 583 C CA . ILE A 1 75 ? 5.993 -1.187 -11.051 1.00 56.19 75 ILE A CA 1
ATOM 584 C C . ILE A 1 75 ? 5.748 -1.191 -9.557 1.00 56.19 75 ILE A C 1
ATOM 586 O O . ILE A 1 75 ? 6.682 -1.162 -8.762 1.00 56.19 75 ILE A O 1
ATOM 590 N N . THR A 1 76 ? 4.483 -1.159 -9.167 1.00 61.78 76 THR A N 1
ATOM 591 C CA . THR A 1 76 ? 4.118 -1.410 -7.782 1.00 61.78 76 THR A CA 1
ATOM 592 C C . THR A 1 76 ? 4.397 -2.892 -7.513 1.00 61.78 76 THR A C 1
ATOM 594 O O . THR A 1 76 ? 3.761 -3.740 -8.132 1.00 61.78 76 THR A O 1
ATOM 597 N N . PRO A 1 77 ? 5.356 -3.252 -6.641 1.00 60.84 77 PRO A N 1
ATOM 598 C CA . PRO A 1 77 ? 5.744 -4.645 -6.409 1.00 60.84 77 PRO A CA 1
ATOM 599 C C . PRO A 1 77 ? 4.651 -5.462 -5.707 1.00 60.84 77 PRO A C 1
ATOM 601 O O . PRO A 1 77 ? 4.815 -6.664 -5.524 1.00 60.84 77 PRO A O 1
ATOM 604 N N . ILE A 1 78 ? 3.578 -4.805 -5.267 1.00 67.00 78 ILE A N 1
ATOM 605 C CA . ILE A 1 78 ? 2.427 -5.391 -4.597 1.00 67.00 78 ILE A CA 1
ATOM 606 C C . ILE A 1 78 ? 1.204 -4.835 -5.324 1.00 67.00 78 ILE A C 1
ATOM 608 O O . ILE A 1 78 ? 0.966 -3.631 -5.265 1.00 67.00 78 ILE A O 1
ATOM 612 N N . GLU A 1 79 ? 0.454 -5.684 -6.019 1.00 73.50 79 GLU A N 1
ATOM 613 C CA . GLU A 1 79 ? -0.866 -5.324 -6.562 1.00 73.50 79 GLU A CA 1
ATOM 614 C C . GLU A 1 79 ? -1.986 -5.901 -5.687 1.00 73.50 79 GLU A C 1
ATOM 616 O O . GLU A 1 79 ? -3.077 -5.335 -5.600 1.00 73.50 79 GLU A O 1
ATOM 621 N N . SER A 1 80 ? -1.691 -7.003 -4.992 1.00 79.38 80 SER A N 1
ATOM 622 C CA . SER A 1 80 ? -2.656 -7.789 -4.236 1.00 79.38 80 SER A CA 1
ATOM 623 C C . SER A 1 80 ? -2.149 -8.176 -2.842 1.00 79.38 80 SER A C 1
ATOM 625 O O . SER A 1 80 ? -0.965 -8.063 -2.508 1.00 79.38 80 SER A O 1
ATOM 627 N N . VAL A 1 81 ? -3.066 -8.626 -1.989 1.00 83.00 81 VAL A N 1
ATOM 628 C CA . VAL A 1 81 ? -2.742 -9.041 -0.613 1.00 83.00 81 VAL A CA 1
ATOM 629 C C . VAL A 1 81 ? -2.099 -10.425 -0.617 1.00 83.00 81 VAL A C 1
ATOM 631 O O . VAL A 1 81 ? -1.274 -10.741 0.240 1.00 83.00 81 VAL A O 1
ATOM 634 N N . GLU A 1 82 ? -2.436 -11.220 -1.623 1.00 84.62 82 GLU A N 1
ATOM 635 C CA . GLU A 1 82 ? -1.833 -12.497 -1.961 1.00 84.62 82 GLU A CA 1
ATOM 636 C C . GLU A 1 82 ? -0.332 -12.328 -2.222 1.00 84.62 82 GLU A C 1
ATOM 638 O O . GLU A 1 82 ? 0.475 -12.992 -1.567 1.00 84.62 82 GLU A O 1
ATOM 643 N N . ASP A 1 83 ? 0.049 -11.359 -3.064 1.00 83.81 83 ASP A N 1
ATOM 644 C CA . ASP A 1 83 ? 1.459 -11.057 -3.348 1.00 83.81 83 ASP A CA 1
ATOM 645 C C . ASP A 1 83 ? 2.210 -10.661 -2.075 1.00 83.81 83 ASP A C 1
ATOM 647 O O . ASP A 1 83 ? 3.334 -11.113 -1.839 1.00 83.81 83 ASP A O 1
ATOM 651 N N . LEU A 1 84 ? 1.574 -9.854 -1.214 1.00 84.31 84 LEU A N 1
ATOM 652 C CA . LEU A 1 84 ? 2.139 -9.428 0.066 1.00 84.31 84 LEU A CA 1
ATOM 653 C C . LEU A 1 84 ? 2.338 -10.606 1.034 1.00 84.31 84 LEU A C 1
ATOM 655 O O . LEU A 1 84 ? 3.315 -10.607 1.788 1.00 84.31 84 LEU A O 1
ATOM 659 N N . ALA A 1 85 ? 1.434 -11.588 1.024 1.00 86.62 85 ALA A N 1
ATOM 660 C CA . ALA A 1 85 ? 1.471 -12.761 1.894 1.00 86.62 85 ALA A CA 1
ATOM 661 C C . ALA A 1 85 ? 2.458 -13.845 1.424 1.00 86.62 85 ALA A C 1
ATOM 663 O O . ALA A 1 85 ? 2.932 -14.641 2.245 1.00 86.62 85 ALA A O 1
ATOM 664 N N . ASP A 1 86 ? 2.750 -13.905 0.124 1.00 86.81 86 ASP A N 1
ATOM 665 C CA . ASP A 1 86 ? 3.701 -14.855 -0.457 1.00 86.81 86 ASP A CA 1
ATOM 666 C C . ASP A 1 86 ? 5.149 -14.370 -0.375 1.00 86.81 86 ASP A C 1
ATOM 668 O O . ASP A 1 86 ? 6.068 -15.176 -0.191 1.00 86.81 86 ASP A O 1
ATOM 672 N N . GLN A 1 87 ? 5.361 -13.057 -0.415 1.00 82.94 87 GLN A N 1
ATOM 673 C CA . GLN A 1 87 ? 6.671 -12.453 -0.198 1.00 82.94 87 GLN A CA 1
ATOM 674 C C . GLN A 1 87 ? 6.983 -12.239 1.299 1.00 82.94 87 GLN A C 1
ATOM 676 O O . GLN A 1 87 ? 6.102 -12.142 2.149 1.00 82.94 87 GLN A O 1
ATOM 681 N N . SER A 1 88 ? 8.273 -12.135 1.638 1.00 81.25 88 SER A N 1
ATOM 682 C CA . SER A 1 88 ? 8.742 -11.853 3.013 1.00 81.25 88 SER A CA 1
ATOM 683 C C . SER A 1 88 ? 9.768 -10.714 3.108 1.00 81.25 88 SER A C 1
ATOM 685 O O . SER A 1 88 ? 10.333 -10.475 4.178 1.00 81.25 88 SER A O 1
ATOM 687 N N . LYS A 1 89 ? 10.009 -10.011 1.995 1.00 84.88 89 LYS A N 1
ATOM 688 C CA . LYS A 1 89 ? 10.946 -8.885 1.872 1.00 84.88 89 LYS A CA 1
ATOM 689 C C . LYS A 1 89 ? 10.394 -7.617 2.532 1.00 84.88 89 LYS A C 1
ATOM 691 O O . LYS A 1 89 ? 11.141 -6.889 3.176 1.00 84.88 89 LYS A O 1
ATOM 696 N N . ILE A 1 90 ? 9.098 -7.370 2.371 1.00 86.75 90 ILE A N 1
ATOM 697 C CA . ILE A 1 90 ? 8.354 -6.243 2.929 1.00 86.75 90 ILE A CA 1
ATOM 698 C C . ILE A 1 90 ? 7.606 -6.756 4.153 1.00 86.75 90 ILE A C 1
ATOM 700 O O . ILE A 1 90 ? 6.808 -7.693 4.064 1.00 86.75 90 ILE A O 1
ATOM 704 N N . ALA A 1 91 ? 7.889 -6.164 5.310 1.00 89.94 91 ALA A N 1
ATOM 705 C CA . ALA A 1 91 ? 7.153 -6.476 6.522 1.00 89.94 91 ALA A CA 1
ATOM 706 C C . ALA A 1 91 ? 5.768 -5.827 6.475 1.00 89.94 91 ALA A C 1
ATOM 708 O O . ALA A 1 91 ? 5.601 -4.764 5.895 1.00 89.94 91 ALA A O 1
ATOM 709 N N . TYR A 1 92 ? 4.775 -6.452 7.095 1.00 90.88 92 TYR A N 1
ATOM 710 C CA . TYR A 1 92 ? 3.442 -5.877 7.197 1.00 90.88 92 TYR A CA 1
ATOM 711 C C . TYR A 1 92 ? 2.867 -6.094 8.585 1.00 90.88 92 TYR A C 1
ATOM 713 O O . TYR A 1 92 ? 3.196 -7.081 9.249 1.00 90.88 92 TYR A O 1
ATOM 721 N N . GLY A 1 93 ? 2.027 -5.158 9.011 1.00 91.94 93 GLY A N 1
ATOM 722 C CA . GLY A 1 93 ? 1.429 -5.167 10.336 1.00 91.94 93 GLY A CA 1
ATOM 723 C C . GLY A 1 93 ? 0.212 -4.260 10.443 1.00 91.94 93 GLY A C 1
ATOM 724 O O . GLY A 1 93 ? -0.149 -3.545 9.507 1.00 91.94 93 GLY A O 1
ATOM 725 N N . THR A 1 94 ? -0.428 -4.319 11.605 1.00 92.50 94 THR A N 1
ATOM 726 C CA . THR A 1 94 ? -1.634 -3.561 11.956 1.00 92.50 94 THR A CA 1
ATOM 727 C C . THR A 1 94 ? -1.394 -2.755 13.228 1.00 92.50 94 THR A C 1
ATOM 729 O O . THR A 1 94 ? -0.390 -2.941 13.918 1.00 92.50 94 THR A O 1
ATOM 732 N N . LEU A 1 95 ? -2.343 -1.885 13.573 1.00 91.81 95 LEU A N 1
ATOM 733 C CA . LEU A 1 95 ? -2.389 -1.265 14.894 1.00 91.81 95 LEU A CA 1
ATOM 734 C C . LEU A 1 95 ? -2.518 -2.351 15.977 1.00 91.81 95 LEU A C 1
ATOM 736 O O . LEU A 1 95 ? -3.325 -3.279 15.829 1.00 91.81 95 LEU A O 1
ATOM 740 N N . ASP A 1 96 ? -1.737 -2.233 17.048 1.00 89.00 96 ASP A N 1
ATOM 741 C CA . ASP A 1 96 ? -1.865 -3.073 18.233 1.00 89.00 96 ASP A CA 1
ATOM 742 C C . ASP A 1 96 ? -3.251 -2.852 18.845 1.00 89.00 96 ASP A C 1
ATOM 744 O O . ASP A 1 96 ? -3.741 -1.726 18.926 1.00 89.00 96 ASP A O 1
ATOM 748 N N . SER A 1 97 ? -3.931 -3.933 19.222 1.00 85.88 97 SER A N 1
ATOM 749 C CA . SER A 1 97 ? -5.324 -3.933 19.703 1.00 85.88 97 SER A CA 1
ATOM 750 C C . SER A 1 97 ? -6.404 -3.400 18.732 1.00 85.88 97 SER A C 1
ATOM 752 O O . SER A 1 97 ? -7.546 -3.182 19.138 1.00 85.88 97 SER A O 1
ATOM 754 N N . GLY A 1 98 ? -6.100 -3.254 17.436 1.00 85.12 98 GLY A N 1
ATOM 755 C CA . GLY A 1 98 ? -7.058 -2.780 16.428 1.00 85.12 98 GLY A CA 1
ATOM 756 C C . GLY A 1 98 ? -8.153 -3.786 16.021 1.00 85.12 98 GLY A C 1
ATOM 757 O O . GLY A 1 98 ? -8.025 -5.009 16.166 1.00 85.12 98 GLY A O 1
ATOM 758 N N . SER A 1 99 ? -9.227 -3.268 15.411 1.00 85.81 99 SER A N 1
ATOM 759 C CA . SER A 1 99 ? -10.309 -4.065 14.800 1.00 85.81 99 SER A CA 1
ATOM 760 C C . SER A 1 99 ? -9.782 -4.966 13.668 1.00 85.81 99 SER A C 1
ATOM 762 O O . SER A 1 99 ? -10.229 -6.107 13.506 1.00 85.81 99 SER A O 1
ATOM 764 N N . THR A 1 100 ? -8.791 -4.473 12.921 1.00 87.44 100 THR A N 1
ATOM 765 C CA . THR A 1 100 ? -8.085 -5.175 11.844 1.00 87.44 100 THR A CA 1
ATOM 766 C C . THR A 1 100 ? -7.209 -6.311 12.382 1.00 87.44 100 THR A C 1
ATOM 768 O O . THR A 1 100 ? -7.210 -7.403 11.823 1.00 87.44 100 THR A O 1
ATOM 771 N N . MET A 1 101 ? -6.533 -6.118 13.522 1.00 89.81 101 MET A N 1
ATOM 772 C CA . MET A 1 101 ? -5.760 -7.184 14.181 1.00 89.81 101 MET A CA 1
ATOM 773 C C . MET A 1 101 ? -6.665 -8.359 14.573 1.00 89.81 101 MET A C 1
ATOM 775 O O . MET A 1 101 ? -6.358 -9.521 14.308 1.00 89.81 101 MET A O 1
ATOM 779 N N . THR A 1 102 ? -7.815 -8.040 15.174 1.00 90.06 102 THR A N 1
ATOM 780 C CA . THR A 1 102 ? -8.820 -9.035 15.569 1.00 90.06 102 THR A CA 1
ATOM 781 C C . THR A 1 102 ? -9.408 -9.755 14.353 1.00 90.06 102 THR A C 1
ATOM 783 O O . THR A 1 102 ? -9.598 -10.966 14.401 1.00 90.06 102 THR A O 1
ATOM 786 N N . PHE A 1 103 ? -9.613 -9.048 13.237 1.00 89.94 103 PHE A N 1
ATOM 787 C CA . PHE A 1 103 ? -10.056 -9.655 11.980 1.00 89.94 103 PHE A CA 1
ATOM 788 C C . PHE A 1 103 ? -9.088 -10.735 11.486 1.00 89.94 103 PHE A C 1
ATOM 790 O O . PHE A 1 103 ? -9.512 -11.862 11.250 1.00 89.94 103 PHE A O 1
ATOM 797 N N . PHE A 1 104 ? -7.788 -10.440 11.399 1.00 90.62 104 PHE A N 1
ATOM 798 C CA . PHE A 1 104 ? -6.802 -11.433 10.955 1.00 90.62 104 PHE A CA 1
ATOM 799 C C . PHE A 1 104 ? -6.685 -12.623 11.913 1.00 90.62 104 PHE A C 1
ATOM 801 O O . PHE A 1 104 ? -6.461 -13.747 11.466 1.00 90.62 104 PHE A O 1
ATOM 808 N N . ARG A 1 105 ? -6.872 -12.397 13.219 1.00 91.38 105 ARG A N 1
ATOM 809 C CA . ARG A 1 105 ? -6.867 -13.461 14.229 1.00 91.38 105 ARG A CA 1
ATOM 810 C C . ARG A 1 105 ? -8.061 -14.407 14.101 1.00 91.38 105 ARG A C 1
ATOM 812 O O . ARG A 1 105 ? -7.882 -15.616 14.229 1.00 91.38 105 ARG A O 1
ATOM 819 N N . ASP A 1 106 ? -9.252 -13.856 13.885 1.00 91.38 106 ASP A N 1
ATOM 820 C CA . ASP A 1 106 ? -10.513 -14.605 13.932 1.00 91.38 106 ASP A CA 1
ATOM 821 C C . ASP A 1 106 ? -10.949 -15.103 12.535 1.00 91.38 106 ASP A C 1
ATOM 823 O O . ASP A 1 106 ? -11.911 -15.866 12.401 1.00 91.38 106 ASP A O 1
ATOM 827 N N . SER A 1 107 ? -10.230 -14.703 11.481 1.00 89.44 107 SER A N 1
ATOM 828 C CA . SER A 1 107 ? -10.521 -15.099 10.107 1.00 89.44 107 SER A CA 1
ATOM 829 C C . SER A 1 107 ? -10.320 -16.599 9.854 1.00 89.44 107 SER A C 1
ATOM 831 O O . SER A 1 107 ? -9.382 -17.241 10.334 1.00 89.44 107 SER A O 1
ATOM 833 N N . LYS A 1 108 ? -11.209 -17.172 9.036 1.00 90.81 108 LYS A N 1
ATOM 834 C CA . LYS A 1 108 ? -11.191 -18.592 8.636 1.00 90.81 108 LYS A CA 1
ATOM 835 C C . LYS A 1 108 ? -10.492 -18.844 7.300 1.00 90.81 108 LYS A C 1
ATOM 837 O O . LYS A 1 108 ? -10.366 -19.993 6.897 1.00 90.81 108 LYS A O 1
ATOM 842 N N . LEU A 1 109 ? -10.090 -17.788 6.599 1.00 91.25 109 LEU A N 1
ATOM 843 C CA . LEU A 1 109 ? -9.503 -17.893 5.269 1.00 91.25 109 LEU A CA 1
ATOM 844 C C . LEU A 1 109 ? -8.002 -18.201 5.389 1.00 91.25 109 LEU A C 1
ATOM 846 O O . LEU A 1 109 ? -7.288 -17.511 6.117 1.00 91.25 109 LEU A O 1
ATOM 850 N N . GLU A 1 110 ? -7.521 -19.228 4.683 1.00 91.19 110 GLU A N 1
ATOM 851 C CA . GLU A 1 110 ? -6.138 -19.730 4.804 1.00 91.19 110 GLU A CA 1
ATOM 852 C C . GLU A 1 110 ? -5.079 -18.640 4.558 1.00 91.19 110 GLU A C 1
ATOM 854 O O . GLU A 1 110 ? -4.094 -18.551 5.294 1.00 91.19 110 GLU A O 1
ATOM 859 N N . LEU A 1 111 ? -5.314 -17.757 3.579 1.00 90.69 111 LEU A N 1
ATOM 860 C CA . LEU A 1 111 ? -4.459 -16.601 3.286 1.00 90.69 111 LEU A CA 1
ATOM 861 C C . LEU A 1 111 ? -4.292 -15.691 4.513 1.00 90.69 111 LEU A C 1
ATOM 863 O O . LEU A 1 111 ? -3.176 -15.398 4.941 1.00 90.69 111 LEU A O 1
ATOM 867 N N . TYR A 1 112 ? -5.403 -15.282 5.125 1.00 91.00 112 TYR A N 1
ATOM 868 C CA . TYR A 1 112 ? -5.394 -14.384 6.279 1.00 91.00 112 TYR A CA 1
ATOM 869 C C . TYR A 1 112 ? -4.830 -15.057 7.530 1.00 91.00 112 TYR A C 1
ATOM 871 O O . TYR A 1 112 ? -4.122 -14.416 8.305 1.00 91.00 112 TYR A O 1
ATOM 879 N N . GLN A 1 113 ? -5.040 -16.365 7.698 1.00 92.56 113 GLN A N 1
ATOM 880 C CA . GLN A 1 113 ? -4.395 -17.126 8.767 1.00 92.56 113 GLN A CA 1
ATOM 881 C C . GLN A 1 113 ? -2.878 -17.223 8.582 1.00 92.56 113 GLN A C 1
ATOM 883 O O . GLN A 1 113 ? -2.137 -17.131 9.565 1.00 92.56 113 GLN A O 1
ATOM 888 N N . LYS A 1 114 ? -2.389 -17.383 7.345 1.00 92.25 114 LYS A N 1
ATOM 889 C CA . LYS A 1 114 ? -0.953 -17.338 7.026 1.00 92.25 114 LYS A CA 1
ATOM 890 C C . LYS A 1 114 ? -0.363 -15.974 7.395 1.00 92.25 114 LYS A C 1
ATOM 892 O O . LYS A 1 114 ? 0.647 -15.928 8.102 1.00 92.25 114 LYS A O 1
ATOM 897 N N . MET A 1 115 ? -1.031 -14.885 7.013 1.00 91.38 115 MET A N 1
ATOM 898 C CA . MET A 1 115 ? -0.631 -13.522 7.385 1.00 91.38 115 MET A CA 1
ATOM 899 C C . MET A 1 115 ? -0.644 -13.306 8.902 1.00 91.38 115 MET A C 1
ATOM 901 O O . MET A 1 115 ? 0.300 -12.753 9.463 1.00 91.38 115 MET A O 1
ATOM 905 N N . TRP A 1 116 ? -1.670 -13.801 9.597 1.00 92.88 116 TRP A N 1
ATOM 906 C CA . TRP A 1 116 ? -1.745 -13.730 11.053 1.00 92.88 116 TRP A CA 1
ATOM 907 C C . TRP A 1 116 ? -0.603 -14.485 11.733 1.00 92.88 116 TRP A C 1
ATOM 909 O O . TRP A 1 116 ? 0.008 -13.963 12.662 1.00 92.88 116 TRP A O 1
ATOM 919 N N . ARG A 1 117 ? -0.256 -15.691 11.262 1.00 92.75 117 ARG A N 1
ATOM 920 C CA . ARG A 1 117 ? 0.895 -16.451 11.781 1.00 92.75 117 ARG A CA 1
ATOM 921 C C . ARG A 1 117 ? 2.202 -15.680 11.591 1.00 92.75 117 ARG A C 1
ATOM 923 O O . ARG A 1 117 ? 3.022 -15.656 12.506 1.00 92.75 117 ARG A O 1
ATOM 930 N N . TYR A 1 118 ? 2.379 -15.023 10.445 1.00 92.25 118 TYR A N 1
ATOM 931 C CA . TYR A 1 118 ? 3.532 -14.159 10.191 1.00 92.25 118 TYR A CA 1
ATOM 932 C C . TYR A 1 118 ? 3.597 -12.981 11.176 1.00 92.25 118 TYR A C 1
ATOM 934 O O . TYR A 1 118 ? 4.634 -12.780 11.811 1.00 92.25 118 TYR A O 1
ATOM 942 N N . MET A 1 119 ? 2.485 -12.260 11.366 1.00 92.12 119 MET A N 1
ATOM 943 C CA . MET A 1 119 ? 2.416 -11.123 12.291 1.00 92.12 119 MET A CA 1
ATOM 944 C C . MET A 1 119 ? 2.604 -11.555 13.752 1.00 92.12 119 MET A C 1
ATOM 946 O O . MET A 1 119 ? 3.373 -10.949 14.493 1.00 92.12 119 MET A O 1
ATOM 950 N N . LYS A 1 120 ? 1.989 -12.671 14.157 1.00 91.38 120 LYS A N 1
ATOM 951 C CA . LYS A 1 120 ? 2.116 -13.241 15.505 1.00 91.38 120 LYS A CA 1
ATOM 952 C C . LYS A 1 120 ? 3.555 -13.644 15.839 1.00 91.38 120 LYS A C 1
ATOM 954 O O . LYS A 1 120 ? 3.986 -13.472 16.975 1.00 91.38 120 LYS A O 1
ATOM 959 N N . ASN A 1 121 ? 4.301 -14.161 14.863 1.00 92.06 121 ASN A N 1
ATOM 960 C CA . ASN A 1 121 ? 5.702 -14.544 15.050 1.00 92.06 121 A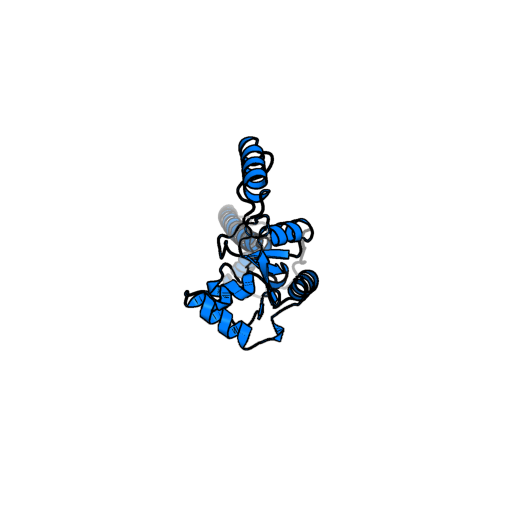SN A CA 1
ATOM 961 C C . ASN A 1 121 ? 6.653 -13.336 15.128 1.00 92.06 121 ASN A C 1
ATOM 963 O O . ASN A 1 121 ? 7.806 -13.497 15.527 1.00 92.06 121 ASN A O 1
ATOM 967 N N . ARG A 1 122 ? 6.204 -12.135 14.739 1.00 90.38 122 ARG A N 1
ATOM 968 C CA . ARG A 1 122 ? 7.021 -10.918 14.680 1.00 90.38 122 ARG A CA 1
ATOM 969 C C . ARG A 1 122 ? 6.320 -9.769 15.413 1.00 90.38 122 ARG A C 1
ATOM 971 O O . ARG A 1 122 ? 5.748 -8.909 14.758 1.00 90.38 122 ARG A O 1
ATOM 978 N N . PRO A 1 123 ? 6.413 -9.672 16.749 1.00 84.19 123 PRO A N 1
ATOM 979 C CA . PRO A 1 123 ? 5.697 -8.635 17.500 1.00 84.19 123 PRO A CA 1
ATOM 980 C C . PRO A 1 123 ? 6.092 -7.198 17.107 1.00 84.19 123 PRO A C 1
ATOM 982 O O . PRO A 1 123 ? 5.278 -6.294 17.227 1.00 84.19 123 PRO A O 1
ATOM 985 N N . ASN A 1 124 ? 7.294 -6.988 16.555 1.00 88.06 124 ASN A N 1
ATOM 986 C CA . ASN A 1 124 ? 7.758 -5.686 16.053 1.00 88.06 124 ASN A CA 1
ATOM 987 C C . ASN A 1 124 ? 6.998 -5.193 14.798 1.00 88.06 124 ASN A C 1
ATOM 989 O O . ASN A 1 124 ? 7.265 -4.102 14.306 1.00 88.06 124 ASN A O 1
ATOM 993 N N . VAL A 1 125 ? 6.090 -5.974 14.205 1.00 90.75 125 VAL A N 1
ATOM 994 C CA . VAL A 1 125 ? 5.269 -5.461 13.093 1.00 90.75 125 VAL A CA 1
ATOM 995 C C . VAL A 1 125 ? 4.072 -4.657 13.582 1.00 90.75 125 VAL A C 1
ATOM 997 O O . VAL A 1 125 ? 3.583 -3.830 12.831 1.00 90.75 125 VAL A O 1
ATOM 1000 N N . PHE A 1 126 ? 3.616 -4.854 14.818 1.00 92.62 126 PHE A N 1
ATOM 1001 C CA . PHE A 1 126 ? 2.519 -4.060 15.362 1.00 92.62 126 PHE A CA 1
ATOM 1002 C C . PHE A 1 126 ? 3.008 -2.665 15.759 1.00 92.62 126 PHE A C 1
ATOM 1004 O O . PHE A 1 126 ? 4.164 -2.489 16.146 1.00 92.62 126 PHE A O 1
ATOM 1011 N N . VAL A 1 127 ? 2.128 -1.677 15.629 1.00 93.56 127 VAL A N 1
ATOM 1012 C CA . VAL A 1 127 ? 2.388 -0.272 15.988 1.00 93.56 127 VAL A CA 1
ATOM 1013 C C . VAL A 1 127 ? 1.344 0.206 16.984 1.00 93.56 127 VAL A C 1
ATOM 1015 O O . VAL A 1 127 ? 0.207 -0.259 16.945 1.00 93.56 127 VAL A O 1
ATOM 1018 N N . SER A 1 128 ? 1.706 1.128 17.872 1.00 91.44 128 SER A N 1
ATOM 1019 C CA . SER A 1 128 ? 0.795 1.577 18.937 1.00 91.44 128 SER A CA 1
ATOM 1020 C C . SER A 1 128 ? -0.144 2.691 18.472 1.00 91.44 128 SER A C 1
ATOM 1022 O O . SER A 1 128 ? -1.247 2.834 18.998 1.00 91.44 128 SER A O 1
ATOM 1024 N N . THR A 1 129 ? 0.282 3.487 17.488 1.00 91.81 129 THR A N 1
ATOM 1025 C CA . THR A 1 129 ? -0.482 4.617 16.940 1.00 91.81 129 THR A CA 1
ATOM 1026 C C . THR A 1 129 ? -0.489 4.610 15.412 1.00 91.81 129 THR A C 1
ATOM 1028 O O . THR A 1 129 ? 0.371 4.009 14.762 1.00 91.81 129 THR A O 1
ATOM 1031 N N . TYR A 1 130 ? -1.470 5.295 14.815 1.00 89.00 130 TYR A N 1
ATOM 1032 C CA . TYR A 1 130 ? -1.539 5.450 13.360 1.00 89.00 130 TYR A CA 1
ATOM 1033 C C . TYR A 1 130 ? -0.370 6.284 12.825 1.00 89.00 130 TYR A C 1
ATOM 1035 O O . TYR A 1 130 ? 0.128 6.006 11.739 1.00 89.00 130 TYR A O 1
ATOM 1043 N N . GLU A 1 131 ? 0.085 7.280 13.585 1.00 91.12 131 GLU A N 1
ATOM 1044 C CA . GLU A 1 131 ? 1.218 8.140 13.241 1.00 91.12 131 GLU A CA 1
ATOM 1045 C C . GLU A 1 131 ? 2.516 7.335 13.131 1.00 91.12 131 GLU A C 1
ATOM 1047 O O . GLU A 1 131 ? 3.219 7.456 12.130 1.00 91.12 131 GLU A O 1
ATOM 1052 N N . GLU A 1 132 ? 2.783 6.457 14.103 1.00 92.31 132 GLU A N 1
ATOM 1053 C CA . GLU A 1 132 ? 3.932 5.545 14.078 1.00 92.31 132 GLU A CA 1
ATOM 1054 C C . GLU A 1 132 ? 3.855 4.597 12.871 1.00 92.31 132 GLU A C 1
ATOM 1056 O O . GLU A 1 132 ? 4.844 4.388 12.166 1.00 92.31 132 GLU A O 1
ATOM 1061 N N . GLY A 1 133 ? 2.6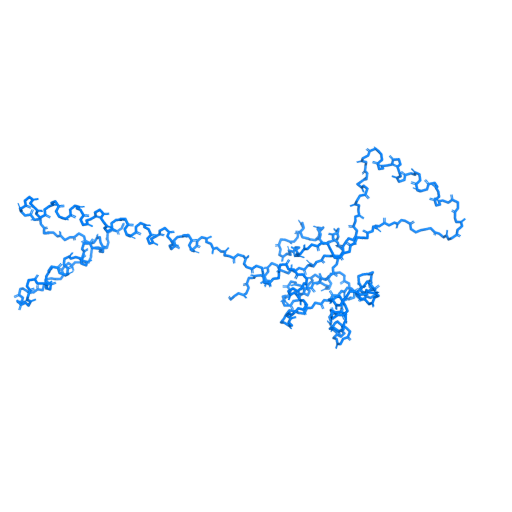62 4.062 12.586 1.00 90.88 133 GLY A N 1
ATOM 1062 C CA . GLY A 1 133 ? 2.416 3.224 11.412 1.00 90.88 133 GLY A CA 1
ATOM 1063 C C . GLY A 1 133 ? 2.733 3.932 10.096 1.00 90.88 133 GLY A C 1
ATOM 1064 O O . GLY A 1 133 ? 3.423 3.369 9.248 1.00 90.88 133 GLY A O 1
ATOM 1065 N N . VAL A 1 134 ? 2.276 5.176 9.938 1.00 91.44 134 VAL A N 1
ATOM 1066 C CA . VAL A 1 134 ? 2.531 5.993 8.741 1.00 91.44 134 VAL A CA 1
ATOM 1067 C C . VAL A 1 134 ? 4.016 6.332 8.605 1.00 91.44 134 VAL A C 1
ATOM 1069 O O . VAL A 1 134 ? 4.574 6.191 7.518 1.00 91.44 134 VAL A O 1
ATOM 1072 N N . GLU A 1 135 ? 4.685 6.723 9.691 1.00 91.50 135 GLU A N 1
ATOM 1073 C CA . GLU A 1 135 ? 6.119 7.027 9.670 1.00 91.50 135 GLU A CA 1
ATOM 1074 C C . GLU A 1 135 ? 6.950 5.799 9.273 1.00 91.50 135 GLU A C 1
ATOM 1076 O O . GLU A 1 135 ? 7.843 5.886 8.429 1.00 91.50 135 GLU A O 1
ATOM 1081 N N . LYS A 1 136 ? 6.603 4.624 9.803 1.00 91.06 136 LYS A N 1
ATOM 1082 C CA . LYS A 1 136 ? 7.261 3.355 9.472 1.00 91.06 136 LYS A CA 1
ATOM 1083 C C . LYS A 1 136 ? 7.070 2.961 8.007 1.00 91.06 136 LYS A C 1
ATOM 1085 O O . LYS A 1 136 ? 7.995 2.443 7.387 1.00 91.06 136 LYS A O 1
ATOM 1090 N N . VAL A 1 137 ? 5.900 3.246 7.429 1.00 90.75 137 VAL A N 1
ATOM 1091 C CA . VAL A 1 137 ? 5.654 3.071 5.988 1.00 90.75 137 VAL A CA 1
ATOM 1092 C C . VAL A 1 137 ? 6.540 4.011 5.170 1.00 90.75 137 VAL A C 1
ATOM 1094 O O . VAL A 1 137 ? 7.154 3.574 4.197 1.00 90.75 137 VAL A O 1
ATOM 1097 N N . LEU A 1 138 ? 6.674 5.277 5.579 1.00 89.00 138 LEU A N 1
ATOM 1098 C CA . LEU A 1 138 ? 7.528 6.262 4.903 1.00 89.00 138 LEU A CA 1
ATOM 1099 C C . LEU A 1 138 ? 9.021 5.897 4.952 1.00 89.00 138 LEU A C 1
ATOM 1101 O O . LEU A 1 138 ? 9.727 6.136 3.974 1.00 89.00 138 LEU A O 1
ATOM 1105 N N . GLN A 1 139 ? 9.490 5.269 6.038 1.00 87.75 139 GLN A N 1
ATOM 1106 C CA . GLN A 1 139 ? 10.854 4.723 6.147 1.00 87.75 139 GLN A CA 1
ATOM 1107 C C . GLN A 1 139 ? 11.128 3.585 5.136 1.00 87.75 139 GLN A C 1
ATOM 1109 O O . GLN A 1 139 ? 12.286 3.311 4.806 1.00 87.75 139 GLN A O 1
ATOM 1114 N N . GLY A 1 140 ? 10.073 2.971 4.589 1.00 83.38 140 GLY A N 1
ATOM 1115 C CA . GLY A 1 140 ? 10.130 1.956 3.539 1.00 83.38 140 GLY A CA 1
ATOM 1116 C C . GLY A 1 140 ? 10.247 0.520 4.061 1.00 83.38 140 GLY A C 1
ATOM 1117 O O . GLY A 1 140 ? 10.447 0.269 5.245 1.00 83.38 140 GLY A O 1
ATOM 1118 N N . ASN A 1 141 ? 10.111 -0.455 3.153 1.00 85.12 141 ASN A N 1
ATOM 1119 C CA . ASN A 1 141 ? 10.103 -1.904 3.436 1.00 85.12 141 ASN A CA 1
ATOM 1120 C C . ASN A 1 141 ? 9.050 -2.363 4.468 1.00 85.12 141 ASN A C 1
ATOM 1122 O O . ASN A 1 141 ? 9.154 -3.467 5.012 1.00 85.12 141 ASN A O 1
ATOM 1126 N N . TYR A 1 142 ? 8.027 -1.544 4.711 1.00 89.56 142 TYR A N 1
ATOM 1127 C CA . TYR A 1 142 ? 6.923 -1.845 5.607 1.00 89.56 142 TYR A CA 1
ATOM 1128 C C . TYR A 1 142 ? 5.589 -1.426 4.978 1.00 89.56 142 TYR A C 1
ATOM 1130 O O . TYR A 1 142 ? 5.486 -0.341 4.407 1.00 89.56 142 TYR A O 1
ATOM 1138 N N . ALA A 1 143 ? 4.580 -2.287 5.081 1.00 90.69 143 ALA A N 1
ATOM 1139 C CA . ALA A 1 143 ? 3.212 -2.033 4.651 1.00 90.69 143 ALA A CA 1
ATOM 1140 C C . ALA A 1 143 ? 2.284 -2.033 5.871 1.00 90.69 143 ALA A C 1
ATOM 1142 O O . ALA A 1 143 ? 2.343 -2.927 6.717 1.00 90.69 143 ALA A O 1
ATOM 1143 N N . PHE A 1 144 ? 1.423 -1.029 5.972 1.00 91.62 144 PHE A N 1
ATOM 1144 C CA . PHE A 1 144 ? 0.556 -0.856 7.128 1.00 91.62 144 PHE A CA 1
ATOM 1145 C C . PHE A 1 144 ? -0.898 -1.097 6.754 1.00 91.62 144 PHE A C 1
ATOM 1147 O O . PHE A 1 144 ? -1.440 -0.456 5.863 1.00 91.62 144 PHE A O 1
ATOM 1154 N N . LEU A 1 145 ? -1.536 -2.034 7.441 1.00 90.69 145 LEU A N 1
ATOM 1155 C CA . LEU A 1 145 ? -2.936 -2.376 7.234 1.00 90.69 145 LEU A CA 1
ATOM 1156 C C . LEU A 1 145 ? -3.796 -1.478 8.129 1.00 90.69 145 LEU A C 1
ATOM 1158 O O . LEU A 1 145 ? -3.707 -1.561 9.358 1.00 90.69 145 LEU A O 1
ATOM 1162 N N . MET A 1 146 ? -4.620 -0.628 7.515 1.00 88.06 146 MET A N 1
ATOM 1163 C CA . MET A 1 146 ? -5.503 0.310 8.215 1.00 88.06 146 MET A CA 1
ATOM 1164 C C . MET A 1 146 ? -6.887 0.394 7.557 1.00 88.06 146 MET A C 1
ATOM 1166 O O . MET A 1 146 ? -7.117 -0.191 6.504 1.00 88.06 146 MET A O 1
ATOM 1170 N N . GLU A 1 147 ? -7.808 1.128 8.177 1.00 86.69 147 GLU A N 1
ATOM 1171 C CA . GLU A 1 147 ? -9.153 1.381 7.644 1.00 86.69 147 GLU A CA 1
ATOM 1172 C C . GLU A 1 147 ? -9.106 2.366 6.455 1.00 86.69 147 GLU A C 1
ATOM 1174 O O . GLU A 1 147 ? -8.350 3.341 6.469 1.00 86.69 147 GLU A O 1
ATOM 1179 N N . SER A 1 148 ? -9.925 2.121 5.431 1.00 85.06 148 SER A N 1
ATOM 1180 C CA . SER A 1 148 ? -9.929 2.796 4.127 1.00 85.06 148 SER A CA 1
ATOM 1181 C C . SER A 1 148 ? -10.170 4.295 4.241 1.00 85.06 148 SER A C 1
ATOM 1183 O O . SER A 1 148 ? -9.465 5.084 3.627 1.00 85.06 148 SER A O 1
ATOM 1185 N N . THR A 1 149 ? -11.102 4.713 5.093 1.00 83.44 149 THR A N 1
ATOM 1186 C CA . THR A 1 149 ? -11.414 6.129 5.332 1.00 83.44 149 THR A CA 1
ATOM 1187 C C . THR A 1 149 ? -10.220 6.902 5.890 1.00 83.44 149 THR A C 1
ATOM 1189 O O . THR A 1 149 ? -9.943 8.025 5.464 1.00 83.44 149 THR A O 1
ATOM 1192 N N . MET A 1 150 ? -9.497 6.307 6.843 1.00 85.62 150 MET A N 1
ATOM 1193 C CA . MET A 1 150 ? -8.305 6.907 7.441 1.00 85.62 150 MET A CA 1
ATOM 1194 C C . MET A 1 150 ? -7.145 6.916 6.444 1.00 85.62 150 MET A C 1
ATOM 1196 O O . MET A 1 150 ? -6.390 7.888 6.373 1.00 85.62 150 MET A O 1
ATOM 1200 N N . LEU A 1 151 ? -7.040 5.858 5.644 1.00 87.62 151 LEU A N 1
ATOM 1201 C CA . LEU A 1 151 ? -6.065 5.734 4.574 1.00 87.62 151 LEU A CA 1
ATOM 1202 C C . LEU A 1 151 ? -6.265 6.803 3.500 1.00 87.62 151 LEU A C 1
ATOM 1204 O O . LEU A 1 151 ? -5.334 7.558 3.230 1.00 87.62 151 LEU A O 1
ATOM 1208 N N . ASP A 1 152 ? -7.478 6.943 2.970 1.00 86.94 152 ASP A N 1
ATOM 1209 C CA . ASP A 1 152 ? -7.829 7.956 1.973 1.00 86.94 152 ASP A CA 1
ATOM 1210 C C . ASP A 1 152 ? -7.561 9.367 2.504 1.00 86.94 152 ASP A C 1
ATOM 1212 O O . ASP A 1 152 ? -6.988 10.207 1.810 1.00 86.94 152 ASP A O 1
ATOM 1216 N N . TYR A 1 153 ? -7.891 9.620 3.773 1.00 88.31 153 TYR A N 1
ATOM 1217 C CA . TYR A 1 153 ? -7.626 10.898 4.434 1.00 88.31 153 TYR A CA 1
ATOM 1218 C C . TYR A 1 153 ? -6.126 11.234 4.529 1.00 88.31 153 TYR A C 1
ATOM 1220 O O . TYR A 1 153 ? -5.756 12.413 4.446 1.00 88.31 153 TYR A O 1
ATOM 1228 N N . LYS A 1 154 ? -5.263 10.227 4.737 1.00 89.31 154 LYS A N 1
ATOM 1229 C CA . LYS A 1 154 ? -3.801 10.391 4.814 1.00 89.31 154 LYS A CA 1
ATOM 1230 C C . LYS A 1 154 ? -3.174 10.499 3.426 1.00 89.31 154 LYS A C 1
ATOM 1232 O O . LYS A 1 154 ? -2.391 11.415 3.207 1.00 89.31 154 LYS A O 1
ATOM 1237 N N . VAL A 1 155 ? -3.571 9.653 2.478 1.00 89.44 155 VAL A N 1
ATOM 1238 C CA . VAL A 1 155 ? -3.097 9.692 1.081 1.00 89.44 155 VAL A CA 1
ATOM 1239 C C . VAL A 1 155 ? -3.465 11.016 0.402 1.00 89.44 155 VAL A C 1
ATOM 1241 O O . VAL A 1 155 ? -2.648 11.585 -0.314 1.00 89.44 155 VAL A O 1
ATOM 1244 N N . GLN A 1 156 ? -4.651 11.573 0.677 1.00 89.00 156 GLN A N 1
ATOM 1245 C CA . GLN A 1 156 ? -5.041 12.895 0.163 1.00 89.00 156 GLN A CA 1
ATOM 1246 C C . GLN A 1 156 ? -4.175 14.049 0.688 1.00 89.00 156 GLN A C 1
ATOM 1248 O O . GLN A 1 156 ? -4.139 15.112 0.070 1.00 89.00 156 GLN A O 1
ATOM 1253 N N . ARG A 1 157 ? -3.509 13.876 1.835 1.00 90.75 157 ARG A N 1
ATOM 1254 C CA . ARG A 1 157 ? -2.623 14.889 2.429 1.00 90.75 157 ARG A CA 1
ATOM 1255 C C . ARG A 1 157 ? -1.164 14.682 2.059 1.00 90.75 157 ARG A C 1
ATOM 1257 O O . ARG A 1 157 ? -0.467 15.660 1.810 1.00 90.75 157 ARG A O 1
ATOM 1264 N N . ASP A 1 158 ? -0.728 13.430 2.027 1.00 88.69 158 ASP A N 1
ATOM 1265 C CA . ASP A 1 158 ? 0.657 13.039 1.822 1.00 88.69 158 ASP A CA 1
ATOM 1266 C C . ASP A 1 158 ? 0.789 12.209 0.541 1.00 88.69 158 ASP A C 1
ATOM 1268 O O . ASP A 1 158 ? 0.558 11.001 0.534 1.00 88.69 158 ASP A O 1
ATOM 1272 N N . CYS A 1 159 ? 1.259 12.841 -0.539 1.00 87.75 159 CYS A N 1
ATOM 1273 C CA . CYS A 1 159 ? 1.469 12.191 -1.843 1.00 87.75 159 CYS A CA 1
ATOM 1274 C C . CYS A 1 159 ? 2.568 11.107 -1.837 1.00 87.75 159 CYS A C 1
ATOM 1276 O O . CYS A 1 159 ? 2.747 10.393 -2.821 1.00 87.75 159 CYS A O 1
ATOM 1278 N N . ASN A 1 160 ? 3.329 10.993 -0.743 1.00 88.06 160 ASN A N 1
ATOM 1279 C CA . ASN A 1 160 ? 4.320 9.932 -0.549 1.00 88.06 160 ASN A CA 1
ATOM 1280 C C . ASN A 1 160 ? 3.682 8.607 -0.113 1.00 88.06 160 ASN A C 1
ATOM 1282 O O . ASN A 1 160 ? 4.380 7.598 -0.028 1.00 88.06 160 ASN A O 1
ATOM 1286 N N . LEU A 1 161 ? 2.385 8.603 0.185 1.00 87.56 161 LEU A N 1
ATOM 1287 C CA . LEU A 1 161 ? 1.622 7.426 0.558 1.00 87.56 161 LEU A CA 1
ATOM 1288 C C . LEU A 1 161 ? 0.729 6.999 -0.601 1.00 87.56 161 LEU A C 1
ATOM 1290 O O . LEU A 1 161 ? 0.175 7.826 -1.320 1.00 87.56 161 LEU A O 1
ATOM 1294 N N . THR A 1 162 ? 0.560 5.695 -0.755 1.00 86.44 162 THR A N 1
ATOM 1295 C CA . THR A 1 162 ? -0.282 5.103 -1.792 1.00 86.44 162 THR A CA 1
ATOM 1296 C C . THR A 1 162 ? -1.142 4.001 -1.194 1.00 86.44 162 THR A C 1
ATOM 1298 O O . THR A 1 162 ? -0.646 3.143 -0.459 1.00 86.44 162 THR A O 1
ATOM 1301 N N . ALA A 1 163 ? -2.426 4.025 -1.540 1.00 85.88 163 ALA A N 1
ATOM 1302 C CA . ALA A 1 163 ? -3.350 2.923 -1.320 1.00 85.88 163 ALA A CA 1
ATOM 1303 C C . ALA A 1 163 ? -3.013 1.782 -2.284 1.00 85.88 163 ALA A C 1
ATOM 1305 O O . ALA A 1 163 ? -2.887 2.023 -3.485 1.00 85.88 163 ALA A O 1
ATOM 1306 N N . VAL A 1 164 ? -2.871 0.560 -1.777 1.00 85.19 164 VAL A N 1
ATOM 1307 C CA . VAL A 1 164 ? -2.589 -0.620 -2.600 1.00 85.19 164 VAL A CA 1
ATOM 1308 C C . VAL A 1 164 ? -3.623 -1.708 -2.324 1.00 85.19 164 VAL A C 1
ATOM 1310 O O . VAL A 1 164 ? -3.966 -1.981 -1.173 1.00 85.19 164 VAL A O 1
ATOM 1313 N N . GLY A 1 165 ? -4.081 -2.359 -3.392 1.00 79.38 165 GLY A N 1
ATOM 1314 C CA . GLY A 1 165 ? -5.037 -3.458 -3.323 1.00 79.38 165 GLY A CA 1
ATOM 1315 C C . GLY A 1 165 ? -6.494 -3.017 -3.163 1.00 79.38 165 GLY A C 1
ATOM 1316 O O . GLY A 1 165 ? -6.833 -1.834 -3.195 1.00 79.38 165 GLY A O 1
ATOM 1317 N N . GLY A 1 166 ? -7.367 -4.017 -3.045 1.00 78.69 166 GLY A N 1
ATOM 1318 C CA . GLY A 1 166 ? -8.798 -3.838 -2.814 1.00 78.69 166 GLY A CA 1
ATOM 1319 C C . GLY A 1 166 ? -9.184 -3.880 -1.334 1.00 78.69 166 GLY A C 1
ATOM 1320 O O . GLY A 1 166 ? -8.344 -3.959 -0.439 1.00 78.69 166 GLY A O 1
ATOM 1321 N N . LEU A 1 167 ? -10.492 -3.854 -1.094 1.00 78.94 167 LEU A N 1
ATOM 1322 C CA . LEU A 1 167 ? -11.092 -3.935 0.236 1.00 78.94 167 LEU A CA 1
ATOM 1323 C C . LEU A 1 167 ? -10.943 -5.366 0.774 1.00 78.94 167 LEU A C 1
ATOM 1325 O O . LEU A 1 167 ? -11.381 -6.321 0.131 1.00 78.94 167 LEU A O 1
ATOM 1329 N N . LEU A 1 168 ? -10.321 -5.517 1.944 1.00 80.88 168 LEU A N 1
ATOM 1330 C CA . LEU A 1 168 ? -10.085 -6.823 2.579 1.00 80.88 168 LEU A CA 1
ATOM 1331 C C . LEU A 1 168 ? -11.275 -7.352 3.371 1.00 80.88 168 LEU A C 1
ATOM 1333 O O . LEU A 1 168 ? -11.412 -8.560 3.578 1.00 80.88 168 LEU A O 1
ATOM 1337 N N . ASP A 1 169 ? -12.093 -6.430 3.856 1.00 77.94 169 ASP A N 1
ATOM 1338 C CA . ASP A 1 169 ? -13.281 -6.698 4.646 1.00 77.94 169 ASP A CA 1
ATOM 1339 C C . ASP A 1 169 ? -14.327 -5.629 4.337 1.00 77.94 169 ASP A C 1
ATOM 1341 O O . ASP A 1 169 ? -13.974 -4.569 3.824 1.00 77.94 169 ASP A O 1
ATOM 1345 N N . ASN A 1 170 ? -15.584 -5.919 4.663 1.00 76.31 170 ASN A N 1
ATOM 1346 C CA . ASN A 1 170 ? -16.687 -4.973 4.599 1.00 76.31 170 ASN A CA 1
ATOM 1347 C C . ASN A 1 170 ? -17.160 -4.673 6.025 1.00 76.31 170 ASN A C 1
ATOM 1349 O O . ASN A 1 170 ? -17.912 -5.451 6.621 1.00 76.31 170 ASN A O 1
ATOM 1353 N N . LYS A 1 171 ? -16.687 -3.561 6.589 1.00 77.19 171 LYS A N 1
ATOM 1354 C CA . LYS A 1 171 ? -17.092 -3.101 7.927 1.00 77.19 171 LYS A CA 1
ATOM 1355 C C . LYS A 1 171 ? -17.653 -1.692 7.843 1.00 77.19 171 LYS A C 1
ATOM 1357 O O . LYS A 1 171 ? -17.299 -0.931 6.958 1.00 77.19 171 LYS A O 1
ATOM 1362 N N . GLY A 1 172 ? -18.512 -1.321 8.787 1.00 79.81 172 GLY A N 1
ATOM 1363 C CA . GLY A 1 172 ? -19.077 0.026 8.868 1.00 79.81 172 GLY A CA 1
ATOM 1364 C C . GLY A 1 172 ? -18.904 0.635 10.252 1.00 79.81 172 GLY A C 1
ATOM 1365 O O . GLY A 1 172 ? -18.936 -0.074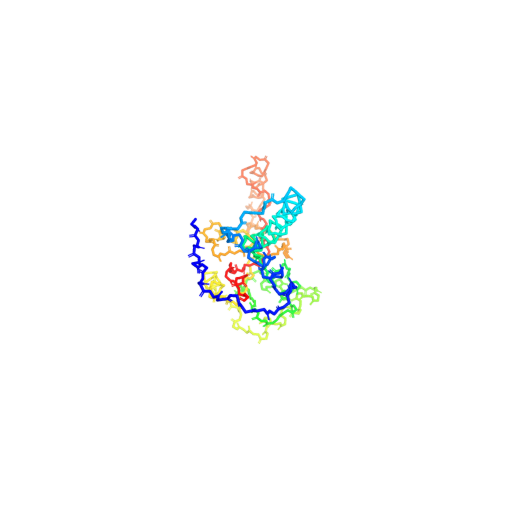 11.262 1.00 79.81 172 GLY A O 1
ATOM 1366 N N . TYR A 1 173 ? -18.768 1.960 10.306 1.00 83.00 173 TYR A N 1
ATOM 1367 C CA . TYR A 1 173 ? -18.799 2.685 11.574 1.00 83.00 173 TYR A CA 1
ATOM 1368 C C . TYR A 1 173 ? -20.224 2.776 12.123 1.00 83.00 173 TYR A C 1
ATOM 1370 O O . TYR A 1 173 ? -21.178 3.060 11.400 1.00 83.00 173 TYR A O 1
ATOM 1378 N N . GLY A 1 174 ? -20.360 2.580 13.433 1.00 84.56 174 GLY A N 1
ATOM 1379 C CA . GLY A 1 174 ? -21.630 2.690 14.143 1.00 84.56 174 GLY A CA 1
ATOM 1380 C C . GLY A 1 174 ? -21.480 3.445 15.458 1.00 84.56 174 GLY A C 1
ATOM 1381 O O . GLY A 1 174 ? -20.402 3.498 16.049 1.00 84.56 174 GLY A O 1
ATOM 1382 N N . ILE A 1 175 ? -22.583 4.021 15.937 1.00 88.25 175 ILE A N 1
ATOM 1383 C CA . ILE A 1 175 ? -22.627 4.706 17.231 1.00 88.25 175 ILE A CA 1
ATOM 1384 C C . ILE A 1 175 ? -23.015 3.693 18.312 1.00 88.25 175 ILE A C 1
ATOM 1386 O O . ILE A 1 175 ? -24.150 3.214 18.358 1.00 88.25 175 ILE A O 1
ATOM 1390 N N . GLY A 1 176 ? -22.072 3.372 19.198 1.00 89.50 176 GLY A N 1
ATOM 1391 C CA . GLY A 1 176 ? -22.315 2.496 20.343 1.00 89.50 176 GLY A CA 1
ATOM 1392 C C . GLY A 1 176 ? -23.146 3.190 21.424 1.00 89.50 176 GLY A C 1
ATOM 139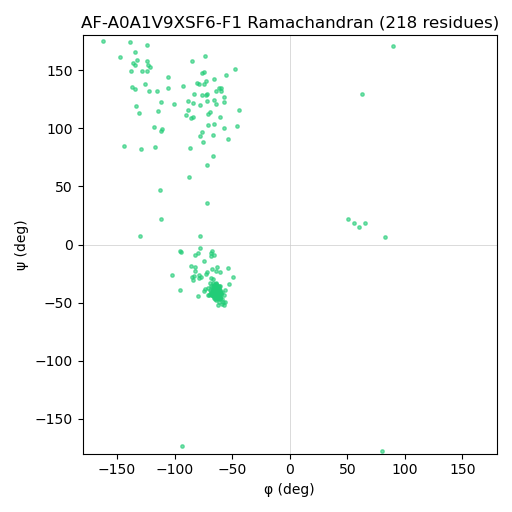3 O O . GLY A 1 176 ? -22.802 4.278 21.878 1.00 89.50 176 GLY A O 1
ATOM 1394 N N . THR A 1 177 ? -24.227 2.550 21.871 1.00 93.75 177 THR A N 1
ATOM 1395 C CA . THR A 1 177 ? -25.013 2.985 23.038 1.00 93.75 177 THR A CA 1
ATOM 1396 C C . THR A 1 177 ? -25.056 1.871 24.087 1.00 93.75 177 THR A C 1
ATOM 1398 O O . THR A 1 177 ? -24.946 0.699 23.720 1.00 93.75 177 THR A O 1
ATOM 1401 N N . PRO A 1 178 ? -25.207 2.192 25.388 1.00 94.94 178 PRO A N 1
ATOM 1402 C CA . PRO A 1 178 ? -25.374 1.172 26.419 1.00 94.94 178 PRO A CA 1
ATOM 1403 C C . PRO A 1 178 ? -26.551 0.241 26.112 1.00 94.94 178 PRO A C 1
ATOM 1405 O O . PRO A 1 178 ? -27.578 0.677 25.580 1.00 94.94 178 PRO A O 1
ATOM 1408 N N . ILE A 1 179 ? -26.418 -1.035 26.479 1.00 92.81 179 ILE A N 1
ATOM 1409 C CA . ILE A 1 179 ? -27.478 -2.034 26.295 1.00 92.81 179 ILE A CA 1
ATOM 1410 C C . ILE A 1 179 ? -28.751 -1.561 27.012 1.00 92.81 179 ILE A C 1
ATOM 1412 O O . ILE A 1 179 ? -28.717 -1.217 28.190 1.00 92.81 179 ILE A O 1
ATOM 1416 N N . GLY A 1 180 ? -29.870 -1.526 26.282 1.00 92.56 180 GLY A N 1
ATOM 1417 C CA . GLY A 1 180 ? -31.165 -1.063 26.793 1.00 92.56 180 GLY A CA 1
ATOM 1418 C C . GLY A 1 180 ? -31.369 0.458 26.781 1.00 92.56 180 GLY A C 1
ATOM 1419 O O . GLY A 1 180 ? -32.382 0.933 27.286 1.00 92.56 180 GLY A O 1
ATOM 1420 N N . SER A 1 181 ? -30.444 1.238 26.210 1.00 94.06 181 SER A N 1
ATOM 1421 C CA . SER A 1 181 ? -30.590 2.694 26.125 1.00 94.06 181 SER A CA 1
ATOM 1422 C C . SER A 1 181 ? -31.787 3.109 25.249 1.00 94.06 181 SER A C 1
ATOM 1424 O O . SER A 1 181 ? -31.873 2.677 24.096 1.00 94.06 181 SER A O 1
ATOM 1426 N N . PRO A 1 182 ? -32.658 4.030 25.714 1.00 93.81 182 PRO A N 1
ATOM 1427 C CA . PRO A 1 182 ? -33.777 4.552 24.922 1.00 93.81 182 PRO A CA 1
ATOM 1428 C C . PRO A 1 182 ? -33.322 5.425 23.738 1.00 93.81 182 PRO A C 1
ATOM 1430 O O . PRO A 1 182 ? -34.130 5.818 22.897 1.00 93.81 182 PRO A O 1
ATOM 1433 N N . TRP A 1 183 ? -32.031 5.769 23.675 1.00 91.69 183 TRP A N 1
ATOM 1434 C CA . TRP A 1 183 ? -31.451 6.589 22.612 1.00 91.69 183 TRP A CA 1
ATOM 1435 C C . TRP A 1 183 ? -31.109 5.801 21.354 1.00 91.69 183 TRP A C 1
ATOM 1437 O O . TRP A 1 183 ? -30.987 6.410 20.295 1.00 91.69 183 TRP A O 1
ATOM 1447 N N . ARG A 1 184 ? -30.983 4.472 21.446 1.00 92.69 184 ARG A N 1
ATOM 1448 C CA . ARG A 1 184 ? -30.592 3.628 20.310 1.00 92.69 184 ARG A CA 1
ATOM 1449 C C . ARG A 1 184 ? -31.530 3.819 19.119 1.00 92.69 184 ARG A C 1
ATOM 1451 O O . ARG A 1 184 ? -31.074 4.079 18.008 1.00 92.69 184 ARG A O 1
ATOM 1458 N N . ASP A 1 185 ? -32.835 3.739 19.366 1.00 92.12 185 ASP A N 1
ATOM 1459 C CA . ASP A 1 185 ? -33.836 3.789 18.300 1.00 92.12 185 ASP A CA 1
ATOM 1460 C C . ASP A 1 185 ? -33.970 5.217 17.743 1.00 92.12 185 ASP A C 1
ATOM 1462 O O . ASP A 1 185 ? -34.034 5.410 16.531 1.00 92.12 185 ASP A O 1
ATOM 1466 N N . LYS A 1 186 ? -33.894 6.239 18.610 1.00 93.69 186 LYS A N 1
ATOM 1467 C CA . LYS A 1 186 ? -33.906 7.655 18.198 1.00 93.69 186 LYS A CA 1
ATOM 1468 C C . LYS A 1 186 ? -32.700 8.017 17.326 1.00 93.69 186 LYS A C 1
ATOM 1470 O O . LYS A 1 186 ? -32.866 8.704 16.323 1.00 93.69 186 LYS A O 1
ATOM 1475 N N . LEU A 1 187 ? -31.502 7.558 17.697 1.00 91.81 187 LEU A N 1
ATOM 1476 C CA . LEU A 1 187 ? -30.279 7.777 16.921 1.00 91.81 187 LEU A CA 1
ATOM 1477 C C . LEU A 1 187 ? -30.329 7.038 15.585 1.00 91.81 187 LEU A C 1
ATOM 1479 O O . LEU A 1 187 ? -29.980 7.617 14.564 1.00 91.81 187 LEU A O 1
ATOM 1483 N N . SER A 1 188 ? -30.820 5.798 15.579 1.00 90.12 188 SER A N 1
ATOM 1484 C CA . SER A 1 188 ? -30.964 5.016 14.346 1.00 90.12 188 SER A CA 1
ATOM 1485 C C . SER A 1 188 ? -31.915 5.700 13.359 1.00 90.12 188 SER A C 1
ATOM 1487 O O . SER A 1 188 ? -31.573 5.854 12.191 1.00 90.12 188 SER A O 1
ATOM 1489 N N . LEU A 1 189 ? -33.065 6.197 13.833 1.00 92.75 189 LEU A N 1
ATOM 1490 C CA . LEU A 1 189 ? -34.009 6.962 13.007 1.00 92.75 189 LEU A CA 1
ATOM 1491 C C . LEU A 1 189 ? -33.404 8.269 12.481 1.00 92.75 189 LEU A C 1
ATOM 1493 O O . LEU A 1 189 ? -33.608 8.612 11.321 1.00 92.75 189 LEU A O 1
ATOM 1497 N N . ALA A 1 190 ? -32.639 8.986 13.308 1.00 91.06 190 ALA A N 1
ATOM 1498 C CA . ALA A 1 190 ? -31.965 10.209 12.879 1.00 91.06 190 ALA A CA 1
ATOM 1499 C C . ALA A 1 190 ? -30.903 9.940 11.798 1.00 91.06 190 ALA A C 1
ATOM 1501 O O . ALA A 1 190 ? -30.784 10.716 10.854 1.00 91.06 190 ALA A O 1
ATOM 1502 N N . ILE A 1 191 ? -30.152 8.838 11.905 1.00 89.12 191 ILE A N 1
ATOM 1503 C CA . ILE A 1 191 ? -29.178 8.428 10.882 1.00 89.12 191 ILE A CA 1
ATOM 1504 C C . ILE A 1 191 ? -29.892 8.088 9.569 1.00 89.12 191 ILE A C 1
ATOM 1506 O O . ILE A 1 191 ? -29.452 8.541 8.514 1.00 89.12 191 ILE A O 1
ATOM 1510 N N . LEU A 1 192 ? -31.011 7.360 9.629 1.00 89.81 192 LEU A N 1
ATOM 1511 C CA . LEU A 1 192 ? -31.817 7.038 8.446 1.00 89.81 192 LEU A CA 1
ATOM 1512 C C . LEU A 1 192 ? -32.340 8.305 7.750 1.00 89.81 192 LEU A C 1
ATOM 1514 O O . LEU A 1 192 ? -32.174 8.442 6.542 1.00 89.81 192 LEU A O 1
ATOM 1518 N N . ASP A 1 193 ? -32.870 9.272 8.505 1.00 92.19 193 ASP A N 1
ATOM 1519 C CA . ASP A 1 193 ? -33.330 10.561 7.961 1.00 92.19 193 ASP A CA 1
ATOM 1520 C C . ASP A 1 193 ? -32.190 11.356 7.293 1.00 92.19 193 ASP A C 1
ATOM 1522 O O . ASP A 1 193 ? -32.369 11.964 6.234 1.00 92.19 193 ASP A O 1
ATOM 1526 N N . LEU A 1 194 ? -30.985 11.331 7.872 1.00 89.25 194 LEU A N 1
ATOM 1527 C CA . LEU A 1 194 ? -29.803 11.964 7.276 1.00 89.25 194 LEU A CA 1
ATOM 1528 C C . LEU A 1 194 ? -29.338 11.261 5.994 1.00 89.25 194 LEU A C 1
ATOM 1530 O O . LEU A 1 194 ? -28.874 11.935 5.069 1.00 89.25 194 LEU A O 1
ATOM 1534 N N . GLN A 1 195 ? -29.465 9.936 5.939 1.00 87.31 195 GLN A N 1
ATOM 1535 C CA . GLN A 1 195 ? -29.111 9.120 4.782 1.00 87.31 195 GLN A CA 1
ATOM 1536 C C . GLN A 1 195 ? -30.100 9.323 3.626 1.00 87.31 195 GLN A C 1
ATOM 1538 O O . GLN A 1 195 ? -29.669 9.530 2.493 1.00 87.31 195 GLN A O 1
ATOM 1543 N N . GLU A 1 196 ? -31.407 9.356 3.902 1.00 89.56 196 GLU A N 1
ATOM 1544 C CA . GLU A 1 196 ? -32.449 9.657 2.905 1.00 89.56 196 GLU A CA 1
ATOM 1545 C C . GLU A 1 196 ? -32.292 11.065 2.317 1.00 89.56 196 GLU A C 1
ATOM 1547 O O . GLU A 1 196 ? -32.497 11.280 1.123 1.00 89.56 196 GLU A O 1
ATOM 1552 N N . LYS A 1 197 ? -31.856 12.027 3.138 1.00 90.88 197 LYS A N 1
ATOM 1553 C CA . LYS A 1 197 ? -31.552 13.399 2.701 1.00 90.88 197 LYS A CA 1
ATOM 1554 C C . LYS A 1 197 ? -30.204 13.535 1.989 1.00 90.88 197 LYS A C 1
ATOM 1556 O O . LYS A 1 197 ? -29.861 14.643 1.578 1.00 90.88 197 LYS A O 1
ATOM 1561 N N . GLY A 1 198 ? -29.417 12.462 1.885 1.00 84.75 198 GLY A N 1
ATOM 1562 C CA . GLY A 1 198 ? -28.098 12.465 1.250 1.00 84.75 198 GLY A CA 1
ATOM 1563 C C . GLY A 1 198 ? -27.044 13.312 1.973 1.00 84.75 198 GLY A C 1
ATOM 1564 O O . GLY A 1 198 ? -26.041 13.681 1.369 1.00 84.75 198 GLY A O 1
ATOM 1565 N N . LYS A 1 199 ? -27.255 13.654 3.254 1.00 80.31 199 LYS A N 1
ATOM 1566 C CA . LYS A 1 199 ? -26.296 14.449 4.046 1.00 80.31 199 LYS A CA 1
ATOM 1567 C C . LYS A 1 199 ? -25.129 13.617 4.566 1.00 80.31 199 LYS A C 1
ATOM 1569 O O . LYS A 1 199 ? -24.040 14.149 4.762 1.00 80.31 199 LYS A O 1
ATOM 1574 N N . CYS A 1 200 ? -25.363 12.330 4.793 1.00 68.75 200 CYS A N 1
ATOM 1575 C CA . CYS A 1 200 ? -24.335 11.363 5.141 1.00 68.75 200 CYS A CA 1
ATOM 1576 C C . CYS A 1 200 ? -24.358 10.249 4.099 1.00 68.75 200 CYS A C 1
ATOM 1578 O O . CYS A 1 200 ? -25.422 9.721 3.774 1.00 68.75 200 CYS A O 1
ATOM 1580 N N . LEU A 1 201 ? -23.187 9.893 3.572 1.00 60.84 201 LEU A N 1
ATOM 1581 C CA . LEU A 1 201 ? -23.064 8.710 2.734 1.00 60.84 201 LEU A CA 1
ATOM 1582 C C . LEU A 1 201 ? -23.344 7.486 3.612 1.00 60.84 201 LEU A C 1
ATOM 1584 O O . LEU A 1 201 ? -22.679 7.284 4.625 1.00 60.84 201 LEU A O 1
ATOM 1588 N N . ALA A 1 202 ? -24.310 6.667 3.199 1.00 52.97 202 ALA A N 1
ATOM 1589 C CA . ALA A 1 202 ? -24.643 5.377 3.813 1.00 52.97 202 ALA A CA 1
ATOM 1590 C C . ALA A 1 202 ? -23.437 4.427 3.941 1.00 52.97 202 ALA A C 1
ATOM 1592 O O . ALA A 1 202 ? -23.453 3.486 4.727 1.00 52.97 202 ALA A O 1
ATOM 1593 N N . ASN A 1 203 ? -22.396 4.686 3.149 1.00 52.56 203 ASN A N 1
ATOM 1594 C CA . ASN A 1 203 ? -21.267 3.802 2.919 1.00 52.56 203 ASN A CA 1
ATOM 1595 C C . ASN A 1 203 ? -19.981 4.388 3.514 1.00 52.56 203 ASN A C 1
ATOM 1597 O O . ASN A 1 203 ? -18.950 4.424 2.846 1.00 52.56 203 ASN A O 1
ATOM 1601 N N . ALA A 1 204 ? -20.025 4.865 4.761 1.00 52.41 204 ALA A N 1
ATOM 1602 C CA . ALA A 1 204 ? -18.808 5.066 5.550 1.00 52.41 204 ALA A CA 1
ATOM 1603 C C . ALA A 1 204 ? -18.256 3.689 5.961 1.00 52.41 204 ALA A C 1
ATOM 1605 O O . ALA A 1 204 ? -18.352 3.274 7.119 1.00 52.41 204 ALA A O 1
ATOM 1606 N N . LEU A 1 205 ? -17.775 2.952 4.963 1.00 55.62 205 LEU A N 1
ATOM 1607 C CA . LEU A 1 205 ? -17.214 1.627 5.121 1.00 55.62 205 LEU A CA 1
ATOM 1608 C C . LEU A 1 205 ? -15.793 1.765 5.677 1.00 55.62 205 LEU A C 1
ATOM 1610 O O . LEU A 1 205 ? -14.952 2.432 5.082 1.00 55.62 205 LEU A O 1
ATOM 1614 N N . SER A 1 206 ? -15.547 1.192 6.852 1.00 58.31 206 SER A N 1
ATOM 1615 C CA . SER A 1 206 ? -14.239 1.097 7.503 1.00 58.31 206 SER A CA 1
ATOM 1616 C C . SER A 1 206 ? -13.521 -0.161 7.009 1.00 58.31 206 SER A C 1
ATOM 1618 O O . SER A 1 206 ? -13.219 -1.080 7.777 1.00 58.31 206 SER A O 1
ATOM 1620 N N . ASP A 1 207 ? -13.324 -0.250 5.705 1.00 69.06 207 ASP A N 1
ATOM 1621 C CA . ASP A 1 207 ? -12.784 -1.450 5.076 1.00 69.06 207 ASP A CA 1
ATOM 1622 C C . ASP A 1 207 ? -11.273 -1.489 5.272 1.00 69.06 207 ASP A C 1
ATOM 1624 O O . ASP A 1 207 ? -10.607 -0.466 5.177 1.00 69.06 207 ASP A O 1
ATOM 1628 N N . SER A 1 208 ? -10.689 -2.645 5.580 1.00 67.94 208 SER A N 1
ATOM 1629 C CA . SER A 1 208 ? -9.229 -2.710 5.743 1.00 67.94 208 SER A CA 1
ATOM 1630 C C . SER A 1 208 ? -8.539 -2.686 4.374 1.00 67.94 208 SER A C 1
ATOM 1632 O O . SER A 1 208 ? -8.886 -3.476 3.499 1.00 67.94 208 SER A O 1
ATOM 1634 N N . VAL A 1 209 ? -7.565 -1.793 4.193 1.00 75.50 209 VAL A N 1
ATOM 1635 C CA . VAL A 1 209 ? -6.786 -1.600 2.956 1.00 75.50 209 VAL A CA 1
ATOM 1636 C C . VAL A 1 209 ? -5.296 -1.483 3.306 1.00 75.50 209 VAL A C 1
ATOM 1638 O O . VAL A 1 209 ? -4.928 -1.137 4.435 1.00 75.50 209 VAL A O 1
ATOM 1641 N N . ILE A 1 210 ? -4.416 -1.815 2.357 1.00 80.00 210 ILE A N 1
ATOM 1642 C CA . ILE A 1 210 ? -2.965 -1.719 2.539 1.00 80.00 210 ILE A CA 1
ATOM 1643 C C . ILE A 1 210 ? -2.499 -0.286 2.254 1.00 80.00 210 ILE A C 1
ATOM 1645 O O . ILE A 1 210 ? -2.640 0.221 1.141 1.00 80.00 210 ILE A O 1
ATOM 1649 N N . LEU A 1 211 ? -1.867 0.342 3.246 1.00 78.69 211 LEU A N 1
ATOM 1650 C CA . LEU A 1 211 ? -1.056 1.541 3.073 1.00 78.69 211 LEU A CA 1
ATOM 1651 C C . LEU A 1 211 ? 0.385 1.138 2.746 1.00 78.69 211 LEU A C 1
ATOM 1653 O O . LEU A 1 211 ? 1.046 0.452 3.532 1.00 78.69 211 LEU A O 1
ATOM 1657 N N . ALA A 1 212 ? 0.896 1.625 1.622 1.00 77.38 212 ALA A N 1
ATOM 1658 C CA . ALA A 1 212 ? 2.299 1.503 1.248 1.00 77.38 212 ALA A CA 1
ATOM 1659 C C . ALA A 1 212 ? 2.903 2.885 0.975 1.00 77.38 212 ALA A C 1
ATOM 1661 O O . ALA A 1 212 ? 2.193 3.846 0.676 1.00 77.38 212 ALA A O 1
ATOM 1662 N N . SER A 1 213 ? 4.227 2.997 1.077 1.00 74.19 213 SER A N 1
ATOM 1663 C CA . SER A 1 213 ? 4.930 4.204 0.644 1.00 74.19 213 SER A CA 1
ATOM 1664 C C . SER A 1 213 ? 5.097 4.155 -0.867 1.00 74.19 213 SER A C 1
ATOM 1666 O O . SER A 1 213 ? 5.470 3.115 -1.421 1.00 74.19 213 SER A O 1
ATOM 1668 N N . SER A 1 214 ? 4.897 5.298 -1.516 1.00 62.25 214 SER A N 1
ATOM 1669 C CA . SER A 1 214 ? 5.174 5.509 -2.936 1.00 62.25 214 SER A CA 1
ATOM 1670 C C . SER A 1 214 ? 6.615 5.095 -3.281 1.00 62.25 214 SER A C 1
ATOM 1672 O O . SER A 1 214 ? 6.866 4.483 -4.313 1.00 62.25 214 SER A O 1
ATOM 1674 N N . SER A 1 215 ? 7.566 5.282 -2.350 1.00 53.31 215 SER A N 1
ATOM 1675 C CA . SER A 1 215 ? 8.973 4.888 -2.525 1.00 53.31 215 SER A CA 1
ATOM 1676 C C . SER A 1 215 ? 9.219 3.374 -2.469 1.00 53.31 215 SER A C 1
ATOM 1678 O O . SER A 1 215 ? 10.173 2.885 -3.075 1.00 53.31 215 SER A O 1
ATOM 1680 N N . THR A 1 216 ? 8.359 2.598 -1.803 1.00 53.94 216 THR A N 1
ATOM 1681 C CA . THR A 1 216 ? 8.439 1.122 -1.817 1.00 53.94 216 THR A CA 1
ATOM 1682 C C . THR A 1 216 ? 8.130 0.539 -3.197 1.00 53.94 216 THR A C 1
ATOM 1684 O O . THR A 1 216 ? 8.601 -0.554 -3.500 1.00 53.94 216 THR A O 1
ATOM 1687 N N . SER A 1 217 ? 7.430 1.296 -4.050 1.00 44.88 217 SER A N 1
ATOM 1688 C CA . SER A 1 217 ? 7.261 1.002 -5.479 1.00 44.88 217 SER A CA 1
ATOM 1689 C C . SER A 1 217 ? 8.436 1.466 -6.353 1.00 44.88 217 SER A C 1
ATOM 1691 O O . SER A 1 217 ? 8.507 1.107 -7.520 1.00 44.88 217 SER A O 1
ATOM 1693 N N . ILE A 1 218 ? 9.384 2.237 -5.801 1.00 38.16 218 ILE A N 1
ATOM 1694 C CA . ILE A 1 218 ? 10.456 2.940 -6.540 1.00 38.16 218 ILE A CA 1
ATOM 1695 C C . ILE A 1 218 ? 11.853 2.347 -6.237 1.00 38.16 218 ILE A C 1
ATOM 1697 O O . ILE A 1 218 ? 12.880 2.990 -6.428 1.00 38.16 218 ILE A O 1
ATOM 1701 N N . LYS A 1 219 ? 11.953 1.094 -5.776 1.00 31.77 219 LYS A N 1
ATOM 1702 C CA . LYS A 1 219 ? 13.258 0.412 -5.640 1.00 31.77 219 LYS A CA 1
ATOM 1703 C C . LYS A 1 219 ? 13.358 -0.811 -6.546 1.00 31.77 219 LYS A C 1
ATOM 1705 O O . LYS A 1 219 ? 13.148 -1.940 -6.096 1.00 31.77 219 LYS A O 1
ATOM 1710 N N . LEU A 1 220 ? 13.727 -0.548 -7.801 1.00 30.53 220 LEU A N 1
ATOM 1711 C CA . LEU A 1 220 ? 14.495 -1.464 -8.649 1.00 30.53 220 LEU A CA 1
ATOM 1712 C C . LEU A 1 220 ? 15.967 -1.058 -8.619 1.00 30.53 220 LEU A C 1
ATOM 1714 O O . LEU A 1 220 ? 16.237 0.150 -8.792 1.00 30.53 220 LEU A O 1
#

Secondary structure (DSSP, 8-state):
----------------HHHHHHHHHHHHHTT---S----SHHHHHHHHHHHHHHHHHHHHHHHHHHHHHH------S-SSHHHHHH--SSEEEEBTT-HHHHHHHH---HHHHHHHHHHHH-GGG-BSSHHHHHHHHHHSSEEEEEEHHHHHHHHTT-TTEEEES--S---B------TT-THHHHHHHHHHHHHHTTSS-TT-B--EEEEEEGGGGS--

Solvent-accessible surface area (backbone atoms only — not comparable to full-atom values): 12966 Å² total; per-residue (Å²): 134,85,79,77,74,72,81,71,90,67,79,98,70,94,65,61,77,62,53,60,50,52,49,50,54,52,40,60,69,67,71,45,87,68,101,72,79,78,88,49,72,69,60,5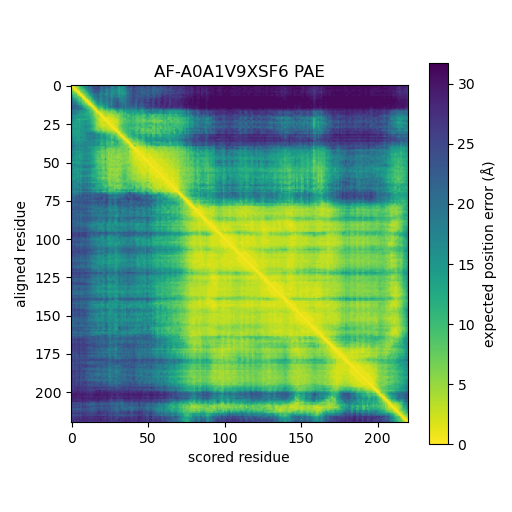1,56,53,49,52,54,51,50,53,51,50,50,52,53,51,49,55,50,51,49,54,50,47,52,52,74,70,52,74,74,79,53,55,86,48,69,43,69,65,54,52,63,74,48,79,82,50,46,54,30,30,43,57,94,32,76,66,45,50,46,32,69,72,43,87,49,69,70,43,38,52,45,31,54,55,37,71,76,35,71,85,42,46,27,89,43,70,67,57,37,52,52,46,14,67,75,38,59,29,36,32,47,42,38,37,58,62,46,54,59,44,35,75,73,37,81,58,38,37,85,38,55,66,75,75,47,92,37,69,77,78,88,87,68,64,92,89,47,84,56,53,64,58,50,52,53,51,51,51,55,35,37,78,70,63,77,40,75,89,73,60,44,48,17,38,27,37,39,33,21,47,63,58,33,66,74,129